Protein AF-A0A5D6W0D8-F1 (afdb_monomer_lite)

Secondary structure (DSSP, 8-state):
-HHHHHHHHHHHHHHHHTT----HHHHHHHT-HHHHHHHHHHHHHHHHHHHHHHHHHHHHHHHHH---TTHHHHHHHHHHHHHHHHHHHHHHHHHHHHHHHHHHHHHHHHHHHHHHHHH-TTSS-----S-SSS------SSS---SEEEGGGGTT-SEEEEEP-TT-EEEEEE-TT--EEEE--TT----EEEES-SSSEEEEEEEETTEEEEEEEESSSS-EEEEEEE-SS-EEEEEEEE-SS--SEEEEE-HHHHHHHHHHHHHHHHHHHTT----S-GGG-B--EEEEES-TTTSEEEEEE-SS-EEEEESS---S---EEEE-TT-SS-EE---EEETTEEEESS--SEEEEESSSS-EEEEEE--

pLDDT: mean 72.07, std 18.28, range [34.62, 98.19]

Structure (mmCIF, N/CA/C/O backbone):
data_AF-A0A5D6W0D8-F1
#
_entry.id   AF-A0A5D6W0D8-F1
#
loop_
_atom_site.group_PDB
_atom_site.id
_atom_site.type_symbol
_atom_site.label_atom_id
_atom_site.label_alt_id
_atom_site.label_comp_id
_atom_site.label_asym_id
_atom_site.label_entity_id
_atom_site.label_seq_id
_atom_site.pdbx_PDB_ins_code
_atom_site.Cartn_x
_atom_site.Cartn_y
_atom_site.Cartn_z
_atom_site.occupancy
_atom_site.B_iso_or_equiv
_atom_site.auth_seq_id
_atom_site.auth_comp_id
_atom_site.auth_asym_id
_atom_site.auth_atom_id
_atom_site.pdbx_PDB_model_num
ATOM 1 N N . MET A 1 1 ? -31.162 33.547 53.960 1.00 40.88 1 MET A N 1
ATOM 2 C CA . MET A 1 1 ? -30.811 33.768 52.530 1.00 40.88 1 MET A CA 1
ATOM 3 C C . MET A 1 1 ? -29.647 32.908 52.016 1.00 40.88 1 MET A C 1
ATOM 5 O O . MET A 1 1 ? -29.693 32.554 50.845 1.00 40.88 1 MET A O 1
ATOM 9 N N . LYS A 1 2 ? -28.634 32.544 52.828 1.00 54.78 2 LYS A N 1
ATOM 10 C CA . LYS A 1 2 ? -27.466 31.756 52.365 1.00 54.78 2 LYS A CA 1
ATOM 11 C C . LYS A 1 2 ? -27.796 30.301 51.947 1.00 54.78 2 LYS A C 1
ATOM 13 O O . LYS A 1 2 ? -27.394 29.913 50.855 1.00 54.78 2 LYS A O 1
ATOM 18 N N . ASN A 1 3 ? -28.625 29.561 52.696 1.00 57.03 3 ASN A N 1
ATOM 19 C CA . ASN A 1 3 ? -28.978 28.160 52.363 1.00 57.03 3 ASN A CA 1
ATOM 20 C C . ASN A 1 3 ? -29.701 27.994 51.011 1.00 57.03 3 ASN A C 1
ATOM 22 O O . ASN A 1 3 ? -29.428 27.051 50.278 1.00 57.03 3 ASN A O 1
ATOM 26 N N . ASN A 1 4 ? -30.564 28.942 50.624 1.00 55.38 4 ASN A N 1
ATOM 27 C CA . ASN A 1 4 ? -31.296 28.867 49.350 1.00 55.38 4 ASN A CA 1
ATOM 28 C C . ASN A 1 4 ? -30.399 29.056 48.116 1.00 55.38 4 ASN A C 1
ATOM 30 O O . ASN A 1 4 ? -30.705 28.511 47.059 1.00 55.38 4 ASN A O 1
ATOM 34 N N . LYS A 1 5 ? -29.303 29.824 48.222 1.00 61.03 5 LYS A N 1
ATOM 35 C CA . LYS A 1 5 ? -28.316 29.931 47.134 1.00 61.03 5 LYS A CA 1
ATOM 36 C C . LYS A 1 5 ? -27.498 28.646 47.010 1.00 61.03 5 LYS A C 1
ATOM 38 O O . LYS A 1 5 ? -27.307 28.174 45.898 1.00 61.03 5 LYS A O 1
ATOM 43 N N . LEU A 1 6 ? -27.092 28.063 48.139 1.00 60.25 6 LEU A N 1
ATOM 44 C CA . LEU A 1 6 ? -26.326 26.816 48.172 1.00 60.25 6 LEU A CA 1
ATOM 45 C C . LEU A 1 6 ? -27.125 25.648 47.572 1.00 60.25 6 LEU A C 1
ATOM 47 O O . LEU A 1 6 ? -26.622 24.955 46.697 1.00 60.25 6 LEU A O 1
ATOM 51 N N . LYS A 1 7 ? -28.413 25.519 47.926 1.00 61.00 7 LYS A N 1
ATOM 52 C CA . LYS A 1 7 ? -29.337 24.547 47.312 1.00 61.00 7 LYS A CA 1
ATOM 53 C C . LYS A 1 7 ? -29.404 24.656 45.794 1.00 61.00 7 LYS A C 1
ATOM 55 O O . LYS A 1 7 ? -29.307 23.650 45.105 1.00 61.00 7 LYS A O 1
ATOM 60 N N . LYS A 1 8 ? -29.549 25.875 45.266 1.00 60.19 8 LYS A N 1
ATOM 61 C CA . LYS A 1 8 ? -29.604 26.103 43.815 1.00 60.19 8 LYS A CA 1
ATOM 62 C C . LYS A 1 8 ? -28.304 25.706 43.113 1.00 60.19 8 LYS A C 1
ATOM 64 O O . LYS A 1 8 ? -28.371 25.193 42.005 1.00 60.19 8 LYS A O 1
ATOM 69 N N . ILE A 1 9 ? -27.154 25.914 43.756 1.00 60.84 9 ILE A N 1
ATOM 70 C CA . ILE A 1 9 ? -25.842 25.535 43.210 1.00 60.84 9 ILE A CA 1
ATOM 71 C C . ILE A 1 9 ? -25.684 24.009 43.189 1.00 60.84 9 ILE A C 1
ATOM 73 O O . ILE A 1 9 ? -25.303 23.467 42.158 1.00 60.84 9 ILE A O 1
ATOM 77 N N . ILE A 1 10 ? -26.037 23.312 44.276 1.00 59.00 10 ILE A N 1
ATOM 78 C CA . ILE A 1 10 ? -25.936 21.843 44.349 1.00 59.00 10 ILE A CA 1
ATOM 79 C C . ILE A 1 10 ? -26.928 21.167 43.392 1.00 59.00 10 ILE A C 1
ATOM 81 O O . ILE A 1 10 ? -26.533 20.303 42.615 1.00 59.00 10 ILE A O 1
ATOM 85 N N . CYS A 1 11 ? -28.190 21.611 43.370 1.00 54.22 11 CYS A N 1
ATOM 86 C CA . CYS A 1 11 ? -29.184 21.113 42.414 1.00 54.22 11 CYS A CA 1
ATOM 87 C C . CYS A 1 11 ? -28.785 21.411 40.959 1.00 54.22 11 CYS A C 1
ATOM 89 O O . CYS A 1 11 ? -28.997 20.575 40.088 1.00 54.22 11 CYS A O 1
ATOM 91 N N . GLY A 1 12 ? -28.192 22.580 40.685 1.00 54.91 12 GLY A N 1
ATOM 92 C CA . GLY A 1 12 ? -27.668 22.917 39.359 1.00 54.91 12 GLY A CA 1
ATOM 93 C C . GLY A 1 12 ? -26.510 22.010 38.933 1.00 54.91 12 GLY A C 1
ATOM 94 O O . GLY A 1 12 ? -26.501 21.527 37.806 1.00 54.91 12 GLY A O 1
ATOM 95 N N . ALA A 1 13 ? -25.578 21.719 39.844 1.00 56.19 13 ALA A N 1
ATOM 96 C CA . ALA A 1 13 ? -24.459 20.811 39.598 1.00 56.19 13 ALA A CA 1
ATOM 97 C C . ALA A 1 13 ? -24.915 19.366 39.322 1.00 56.19 13 ALA A C 1
ATOM 99 O O . ALA A 1 13 ? -24.398 18.735 38.404 1.00 56.19 13 ALA A O 1
ATOM 100 N N . LEU A 1 14 ? -25.916 18.871 40.058 1.00 52.00 14 LEU A N 1
ATOM 101 C CA . LEU A 1 14 ? -26.510 17.543 39.844 1.00 52.00 14 LEU A CA 1
ATOM 102 C C . LEU A 1 14 ? -27.277 17.425 38.528 1.00 52.00 14 LEU A C 1
ATOM 104 O O . LEU A 1 14 ? -27.252 16.377 37.892 1.00 52.00 14 LEU A O 1
ATOM 108 N N . LEU A 1 15 ? -27.949 18.493 38.098 1.00 45.56 15 LEU A N 1
ATOM 109 C CA . LEU A 1 15 ? -28.604 18.511 36.793 1.00 45.56 15 LEU A CA 1
ATOM 110 C C . LEU A 1 15 ? -27.569 18.478 35.661 1.00 45.56 15 LEU A C 1
ATOM 112 O O . LEU A 1 15 ? -27.749 17.723 34.711 1.00 45.56 15 LEU A O 1
ATOM 116 N N . CYS A 1 16 ? -26.457 19.211 35.776 1.00 45.09 16 CYS A N 1
ATOM 117 C CA . CYS A 1 16 ? -25.388 19.189 34.771 1.00 45.09 16 CYS A CA 1
ATOM 118 C C . CYS A 1 16 ? -24.633 17.848 34.702 1.00 45.09 16 CYS A C 1
ATOM 120 O O . CYS A 1 16 ? -24.250 17.435 33.609 1.00 45.09 16 CYS A O 1
ATOM 122 N N . SER A 1 17 ? -24.445 17.137 35.821 1.00 42.62 17 SER A N 1
ATOM 123 C CA . SER A 1 17 ? -23.732 15.848 35.833 1.00 42.62 17 SER A CA 1
ATOM 124 C C . SER A 1 17 ? -24.533 14.690 35.225 1.00 42.62 17 SER A C 1
ATOM 126 O O . SER A 1 17 ? -23.946 13.738 34.716 1.00 42.62 17 SER A O 1
ATOM 128 N N . THR A 1 18 ? -25.867 14.786 35.187 1.00 37.34 18 THR A N 1
ATOM 129 C CA . THR A 1 18 ? -26.722 13.786 34.514 1.00 37.34 18 THR A CA 1
ATOM 130 C C . THR A 1 18 ? -26.646 13.811 32.982 1.00 37.34 18 THR A C 1
ATOM 132 O O . THR A 1 18 ? -27.137 12.885 32.340 1.00 37.34 18 THR A O 1
ATOM 135 N N . PHE A 1 19 ? -25.997 14.821 32.390 1.00 36.91 19 PHE A N 1
ATOM 136 C CA . PHE A 1 19 ? -25.781 14.943 30.942 1.00 36.91 19 PHE A CA 1
ATOM 137 C C . PHE A 1 19 ? -24.364 14.548 30.498 1.00 36.91 19 PHE A C 1
ATOM 139 O O . PHE A 1 19 ? -23.927 14.969 29.427 1.00 36.91 19 PHE A O 1
ATOM 146 N N . ALA A 1 20 ? -23.633 13.747 31.284 1.00 46.31 20 ALA A N 1
ATOM 147 C CA . ALA A 1 20 ? -22.383 13.154 30.813 1.00 46.31 20 ALA A CA 1
ATOM 148 C C . ALA A 1 20 ? -22.659 12.360 29.524 1.00 46.31 20 ALA A C 1
ATOM 150 O O . ALA A 1 20 ? -23.362 11.348 29.530 1.00 46.31 20 ALA A O 1
ATOM 151 N N . VAL A 1 21 ? -22.170 12.878 28.396 1.00 48.31 21 VAL A N 1
ATOM 152 C CA . VAL A 1 21 ? -22.352 12.267 27.079 1.00 48.31 21 VAL A CA 1
ATOM 153 C C . VAL A 1 21 ? -21.715 10.876 27.122 1.00 48.31 21 VAL A C 1
ATOM 155 O O . VAL A 1 21 ? -20.535 10.784 27.450 1.00 48.31 21 VAL A O 1
ATOM 158 N N . PRO A 1 22 ? -22.435 9.786 26.804 1.00 54.47 22 PRO A N 1
ATOM 159 C CA . PRO A 1 22 ? -21.856 8.450 26.805 1.00 54.47 22 PRO A CA 1
ATOM 160 C C . PRO A 1 22 ? -20.929 8.293 25.591 1.00 54.47 22 PRO A C 1
ATOM 162 O O . PRO A 1 22 ? -21.335 7.811 24.536 1.00 54.47 22 PRO A O 1
ATOM 165 N N . TYR A 1 23 ? -19.673 8.724 25.723 1.00 56.22 23 TYR A N 1
ATOM 166 C CA . TYR A 1 23 ? -18.656 8.592 24.674 1.00 56.22 23 TYR A CA 1
ATOM 167 C C . TYR A 1 23 ? -18.014 7.200 24.644 1.00 56.22 23 TYR A C 1
ATOM 169 O O . TYR A 1 23 ? -17.420 6.839 23.633 1.00 56.22 23 TYR A O 1
ATOM 177 N N . MET A 1 24 ? -18.166 6.376 25.689 1.00 55.34 24 MET A N 1
ATOM 178 C CA . MET A 1 24 ? -17.518 5.057 25.758 1.00 55.34 24 MET A CA 1
ATOM 179 C C . MET A 1 24 ? -17.924 4.116 24.617 1.00 55.34 24 MET A C 1
ATOM 181 O O . MET A 1 24 ? -17.066 3.429 24.071 1.00 55.34 24 MET A O 1
ATOM 185 N N . GLY A 1 25 ? -19.183 4.164 24.163 1.00 55.50 25 GLY A N 1
ATOM 186 C CA . GLY A 1 25 ? -19.618 3.408 22.981 1.00 55.50 25 GLY A CA 1
ATOM 187 C C . GLY A 1 25 ? -18.890 3.831 21.697 1.00 55.50 25 GLY A C 1
ATOM 188 O O . GLY A 1 25 ? -18.500 2.985 20.894 1.00 55.50 25 GLY A O 1
ATOM 189 N N . SER A 1 26 ? -18.640 5.132 21.533 1.00 55.44 26 SER A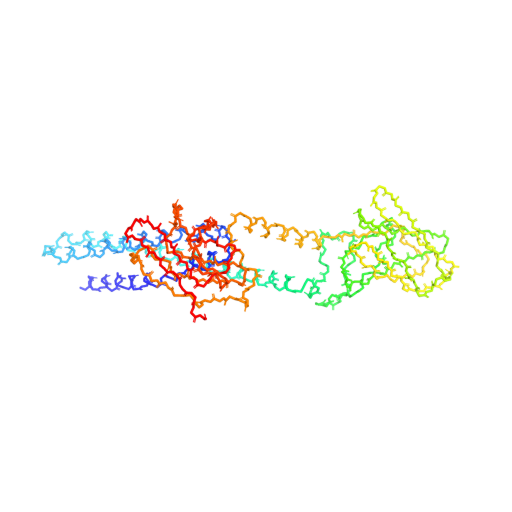 N 1
ATOM 190 C CA . SER A 1 26 ? -17.890 5.689 20.401 1.00 55.44 26 SER A CA 1
ATOM 191 C C . SER A 1 26 ? -16.394 5.378 20.489 1.00 55.44 26 SER A C 1
ATOM 193 O O . SER A 1 26 ? -15.778 5.068 19.474 1.00 55.44 26 SER A O 1
ATOM 195 N N . VAL A 1 27 ? -15.813 5.403 21.694 1.00 55.25 27 VAL A N 1
ATOM 196 C CA . VAL A 1 27 ? -14.397 5.064 21.945 1.00 55.25 27 VAL A CA 1
ATOM 197 C C . VAL A 1 27 ? -14.129 3.587 21.683 1.00 55.25 27 VAL A C 1
ATOM 199 O O . VAL A 1 27 ? -13.112 3.224 21.091 1.00 55.25 27 VAL A O 1
ATOM 202 N N . GLU A 1 28 ? -15.068 2.728 22.069 1.00 57.53 28 GLU A N 1
ATOM 203 C CA . GLU A 1 28 ? -14.975 1.293 21.831 1.00 57.53 28 GLU A CA 1
ATOM 204 C C . GLU A 1 28 ? -15.103 0.952 20.338 1.00 57.53 28 GLU A C 1
ATOM 206 O O . GLU A 1 28 ? -14.387 0.080 19.841 1.00 57.53 28 GLU A O 1
ATOM 211 N N . ALA A 1 29 ? -15.926 1.702 19.597 1.00 54.44 29 ALA A N 1
ATOM 212 C CA . ALA A 1 29 ? -16.011 1.611 18.141 1.00 54.44 29 ALA A CA 1
ATOM 213 C C . ALA A 1 29 ? -14.761 2.162 17.423 1.00 54.44 29 ALA A C 1
ATOM 215 O O . ALA A 1 29 ? -14.373 1.632 16.382 1.00 54.44 29 ALA A O 1
ATOM 216 N N . ALA A 1 30 ? -14.112 3.189 17.983 1.00 55.47 30 ALA A N 1
ATOM 217 C CA . ALA A 1 30 ? -12.969 3.881 17.385 1.00 55.47 30 ALA A CA 1
ATOM 218 C C . ALA A 1 30 ? -11.641 3.096 17.448 1.00 55.47 30 ALA A C 1
ATOM 220 O O . ALA A 1 30 ? -10.711 3.429 16.720 1.00 55.47 30 ALA A O 1
ATOM 221 N N . LYS A 1 31 ? -11.541 2.038 18.272 1.00 61.12 31 LYS A N 1
ATOM 222 C CA . LYS A 1 31 ? -10.357 1.150 18.375 1.00 61.12 31 LYS A CA 1
ATOM 223 C C . LYS A 1 31 ? -9.034 1.867 18.717 1.00 61.12 31 LYS A C 1
ATOM 225 O O . LYS A 1 31 ? -7.963 1.398 18.346 1.00 61.12 31 LYS A O 1
ATOM 230 N N . ALA A 1 32 ? -9.089 2.965 19.471 1.00 63.09 32 ALA A N 1
ATOM 231 C CA . ALA A 1 32 ? -7.911 3.703 19.932 1.00 63.09 32 ALA A CA 1
ATOM 232 C C . ALA A 1 32 ? -7.622 3.402 21.422 1.00 63.09 32 ALA A C 1
ATOM 234 O O . ALA A 1 32 ? -8.348 3.897 22.288 1.00 63.09 32 ALA A O 1
ATOM 235 N N . PRO A 1 33 ? -6.599 2.586 21.755 1.00 66.50 33 PRO A N 1
ATOM 236 C CA . PRO A 1 33 ? -6.353 2.133 23.130 1.00 66.50 33 PRO A CA 1
ATOM 237 C C . PRO A 1 33 ? -5.972 3.275 24.081 1.00 66.50 33 PRO A C 1
ATOM 239 O O . PRO A 1 33 ? -6.408 3.272 25.231 1.00 66.50 33 PRO A O 1
ATOM 242 N N . ASP A 1 34 ? -5.243 4.277 23.591 1.00 67.69 34 ASP A N 1
ATOM 243 C CA . ASP A 1 34 ? -4.854 5.444 24.391 1.00 67.69 34 ASP A CA 1
ATOM 244 C C . ASP A 1 34 ? -6.076 6.309 24.745 1.00 67.69 34 ASP A C 1
ATOM 246 O O . ASP A 1 34 ? -6.276 6.673 25.905 1.00 67.69 34 ASP A O 1
ATOM 250 N N . VAL A 1 35 ? -6.972 6.529 23.774 1.00 67.44 35 VAL A N 1
ATOM 251 C CA . VAL A 1 35 ? -8.250 7.236 23.980 1.00 67.44 35 VAL A CA 1
ATOM 252 C C . VAL A 1 35 ? -9.171 6.437 24.910 1.00 67.44 35 VAL A C 1
ATOM 254 O O . VAL A 1 35 ? -9.884 7.015 25.729 1.00 67.44 35 VAL A O 1
ATOM 257 N N . LYS A 1 36 ? -9.124 5.097 24.848 1.00 69.69 36 LYS A N 1
ATOM 258 C CA . LYS A 1 36 ? -9.872 4.206 25.749 1.00 69.69 36 LYS A CA 1
ATOM 259 C C . LYS A 1 36 ? -9.428 4.332 27.201 1.00 69.69 36 LYS A C 1
ATOM 261 O O . LYS A 1 36 ? -10.284 4.411 28.081 1.00 69.69 36 LYS A O 1
ATOM 266 N N . ALA A 1 37 ? -8.124 4.373 27.457 1.00 73.00 37 ALA A N 1
ATOM 267 C CA . ALA A 1 37 ? -7.600 4.536 28.809 1.00 73.00 37 ALA A CA 1
ATOM 268 C C . ALA A 1 37 ? -7.990 5.902 29.407 1.00 73.00 37 ALA A C 1
ATOM 270 O O . ALA A 1 37 ? -8.484 5.956 30.537 1.00 73.00 37 ALA A O 1
ATOM 271 N N . GLU A 1 38 ? -7.850 6.991 28.637 1.00 72.12 38 GLU A N 1
ATOM 272 C CA . GLU A 1 38 ? -8.240 8.339 29.085 1.00 72.12 38 GLU A CA 1
ATOM 273 C C . GLU A 1 38 ? -9.760 8.451 29.315 1.00 72.12 38 GLU A C 1
ATOM 275 O O . GLU A 1 38 ? -10.199 9.020 30.320 1.00 72.12 38 GLU A O 1
ATOM 280 N N . ALA A 1 39 ? -10.579 7.835 28.455 1.00 68.31 39 ALA A N 1
ATOM 281 C CA . ALA A 1 39 ? -12.032 7.786 28.620 1.00 68.31 39 ALA A CA 1
ATOM 282 C C . ALA A 1 39 ? -12.467 7.025 29.882 1.00 68.31 39 ALA A C 1
ATOM 284 O O . ALA A 1 39 ? -13.296 7.532 30.640 1.00 68.31 39 ALA A O 1
ATOM 285 N N . GLN A 1 40 ? -11.876 5.855 30.155 1.00 76.12 40 GLN A N 1
ATOM 286 C CA . GLN A 1 40 ? -12.179 5.061 31.354 1.00 76.12 40 GLN A CA 1
ATOM 287 C C . GLN A 1 40 ? -11.787 5.787 32.644 1.00 76.12 40 GLN A C 1
ATOM 289 O O . GLN A 1 40 ? -12.526 5.773 33.631 1.00 76.12 40 GLN A O 1
ATOM 294 N N . GLN A 1 41 ? -10.628 6.450 32.645 1.00 77.62 41 GLN A N 1
ATOM 295 C CA . GLN A 1 41 ? -10.194 7.251 33.786 1.00 77.62 41 GLN A CA 1
ATOM 296 C C . GLN A 1 41 ? -11.132 8.445 34.024 1.00 77.62 41 GLN A C 1
ATOM 298 O O . GLN A 1 41 ? -11.452 8.762 35.173 1.00 77.62 41 GLN A O 1
ATOM 303 N N . THR A 1 42 ? -11.612 9.072 32.949 1.00 71.62 42 THR A N 1
ATOM 304 C CA . THR A 1 42 ? -12.539 10.208 33.018 1.00 71.62 42 THR A CA 1
ATOM 305 C C . THR A 1 42 ? -13.924 9.785 33.519 1.00 71.62 42 THR A C 1
ATOM 307 O O . THR A 1 42 ? -14.492 10.477 34.363 1.00 71.62 42 THR A O 1
ATOM 310 N N . GLU A 1 43 ? -14.446 8.628 33.095 1.00 73.88 43 GLU A N 1
ATOM 311 C CA . GLU A 1 43 ? -15.696 8.062 33.637 1.00 73.88 43 GLU A CA 1
ATOM 312 C C . GLU A 1 43 ? -15.588 7.738 35.127 1.00 73.88 43 GLU A C 1
ATOM 314 O O . GLU A 1 43 ? -16.476 8.078 35.910 1.00 73.88 43 GLU A O 1
ATOM 319 N N . LYS A 1 44 ? -14.473 7.131 35.548 1.00 79.12 44 LYS A N 1
ATOM 320 C CA . LYS A 1 44 ? -14.239 6.851 36.967 1.00 79.12 44 LYS A CA 1
ATOM 321 C C . LYS A 1 44 ? -14.221 8.142 37.793 1.00 79.12 44 LYS A C 1
ATOM 323 O O . LYS A 1 44 ? -14.854 8.207 38.843 1.00 79.12 44 LYS A O 1
ATOM 328 N N . SER A 1 45 ? -13.551 9.184 37.296 1.00 75.88 45 SER A N 1
ATOM 329 C CA . SER A 1 45 ? -13.527 10.499 37.946 1.00 75.88 45 SER A CA 1
ATOM 330 C C . SER A 1 45 ? -14.916 11.153 38.004 1.00 75.88 45 SER A C 1
ATOM 332 O O . SER A 1 45 ? -15.243 11.788 39.006 1.00 75.88 45 SER A O 1
ATOM 334 N N . GLN A 1 46 ? -15.756 10.970 36.981 1.00 71.56 46 GLN A N 1
ATOM 335 C CA . GLN A 1 46 ? -17.144 11.447 36.985 1.00 71.56 46 GLN A CA 1
ATOM 336 C C . GLN A 1 46 ? -18.006 10.732 38.021 1.00 71.56 46 GLN A C 1
ATOM 338 O O . GLN A 1 46 ? -18.754 11.395 38.740 1.00 71.56 46 GLN A O 1
ATOM 343 N N . GLN A 1 47 ? -17.862 9.411 38.148 1.00 76.31 47 GLN A N 1
ATOM 344 C CA . GLN A 1 47 ? -18.566 8.648 39.175 1.00 76.31 47 GLN A CA 1
ATOM 345 C C . GLN A 1 47 ? -18.173 9.122 40.582 1.00 76.31 47 GLN A C 1
ATOM 347 O O . GLN A 1 47 ? -19.040 9.385 41.411 1.00 76.31 47 GLN A O 1
ATOM 352 N N . GLU A 1 48 ? -16.878 9.339 40.829 1.00 80.38 48 GLU A N 1
ATOM 353 C CA . GLU A 1 48 ? -16.390 9.867 42.110 1.00 80.38 48 GLU A CA 1
ATOM 354 C C . GLU A 1 48 ? -16.925 11.282 42.409 1.00 80.38 48 GLU A C 1
ATOM 356 O O . GLU A 1 48 ? -17.265 11.592 43.554 1.00 80.38 48 GLU A O 1
ATOM 361 N N . MET A 1 49 ? -17.036 12.156 41.401 1.00 75.88 49 MET A N 1
ATOM 362 C CA . MET A 1 49 ? -17.654 13.481 41.565 1.00 75.88 49 MET A CA 1
ATOM 363 C C . MET A 1 49 ? -19.156 13.388 41.863 1.00 75.88 49 MET A C 1
ATOM 365 O O . MET A 1 49 ? -19.665 14.153 42.686 1.00 75.88 49 MET A O 1
ATOM 369 N N . GLN A 1 50 ? -19.858 12.439 41.239 1.00 73.81 50 GLN A N 1
ATOM 370 C CA . GLN A 1 50 ? -21.278 12.190 41.482 1.00 73.81 50 GLN A CA 1
ATOM 371 C C . GLN A 1 50 ? -21.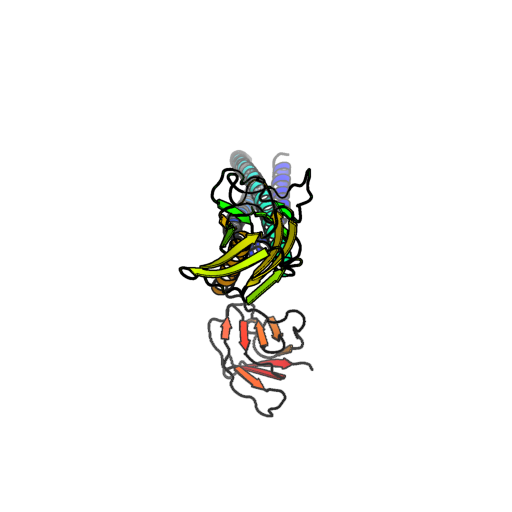531 11.696 42.914 1.00 73.81 50 GLN A C 1
ATOM 373 O O . GLN A 1 50 ? -22.457 12.164 43.589 1.00 73.81 50 GLN A O 1
ATOM 378 N N . ASP A 1 51 ? -20.668 10.811 43.412 1.00 81.50 51 ASP A N 1
ATOM 379 C CA . ASP A 1 51 ? -20.733 10.310 44.784 1.00 81.50 51 ASP A CA 1
ATOM 380 C C . ASP A 1 51 ? -20.494 11.446 45.798 1.00 81.50 51 ASP A C 1
ATOM 382 O O . ASP A 1 51 ? -21.229 11.574 46.783 1.00 81.50 51 ASP A O 1
ATOM 386 N N . LYS A 1 52 ? -19.534 12.347 45.523 1.00 82.12 52 LYS A N 1
ATOM 387 C CA . LYS A 1 52 ? -19.284 13.549 46.345 1.00 82.12 52 LYS A CA 1
ATOM 388 C C . LYS A 1 52 ? -20.464 14.523 46.347 1.00 82.12 52 LYS A C 1
ATOM 390 O O . LYS A 1 52 ? -20.804 15.050 47.405 1.00 82.12 52 LYS A O 1
ATOM 395 N N . LEU A 1 53 ? -21.110 14.750 45.200 1.00 73.56 53 LEU A N 1
ATOM 396 C CA . LEU A 1 53 ? -22.327 15.570 45.109 1.00 73.56 53 LEU A CA 1
ATOM 397 C C . LEU A 1 53 ? -23.459 14.998 45.963 1.00 73.56 53 LEU A C 1
ATOM 399 O O . LEU A 1 53 ? -24.081 15.727 46.737 1.00 73.56 53 LEU A O 1
ATOM 403 N N . THR A 1 54 ? -23.679 13.687 45.872 1.00 78.94 54 THR A N 1
ATOM 404 C CA . THR A 1 54 ? -24.699 12.980 46.661 1.00 78.94 54 THR A CA 1
ATOM 405 C C . THR A 1 54 ? -24.410 13.079 48.164 1.00 78.94 54 THR A C 1
ATOM 407 O O . THR A 1 54 ? -25.314 13.314 48.970 1.00 78.94 54 THR A O 1
ATOM 410 N N . ALA A 1 55 ? -23.137 12.967 48.559 1.00 82.25 55 ALA A N 1
ATOM 411 C CA . ALA A 1 55 ? -22.719 13.134 49.948 1.00 82.25 55 ALA A CA 1
ATOM 412 C C . ALA A 1 55 ? -22.932 14.574 50.457 1.00 82.25 55 ALA A C 1
ATOM 414 O O . ALA A 1 55 ? -23.441 14.769 51.565 1.00 82.25 55 ALA A O 1
ATOM 415 N N . LEU A 1 56 ? -22.603 15.581 49.641 1.00 79.38 56 LEU A N 1
ATOM 416 C CA . LEU A 1 56 ? -22.819 16.999 49.948 1.00 79.38 56 LEU A CA 1
ATOM 417 C C . LEU A 1 56 ? -24.302 17.343 50.115 1.00 79.38 56 LEU A C 1
ATOM 419 O O . LEU A 1 56 ? -24.658 18.098 51.022 1.00 79.38 56 LEU A O 1
ATOM 423 N N . GLU A 1 57 ? -25.182 16.759 49.300 1.00 75.88 57 GLU A N 1
ATOM 424 C CA . GLU A 1 57 ? -26.629 16.881 49.498 1.00 75.88 57 GLU A CA 1
ATOM 425 C C . GLU A 1 57 ? -27.088 16.306 50.838 1.00 75.88 57 GLU A C 1
ATOM 427 O O . GLU A 1 57 ? -27.920 16.911 51.521 1.00 75.88 57 GLU A O 1
ATOM 432 N N . GLY A 1 58 ? -26.545 15.149 51.227 1.00 80.62 58 GLY A N 1
ATOM 433 C CA . GLY A 1 58 ? -26.813 14.531 52.524 1.00 80.62 58 GLY A CA 1
ATOM 434 C C . GLY A 1 58 ? -26.381 15.427 53.685 1.00 80.62 58 GLY A C 1
ATOM 435 O O . GLY A 1 58 ? -27.182 15.698 54.584 1.00 80.62 58 GLY A O 1
ATOM 436 N N . LYS A 1 59 ? -25.149 15.959 53.625 1.00 81.19 59 LYS A N 1
ATOM 437 C CA . LYS A 1 59 ? -24.626 16.924 54.609 1.00 81.19 59 LYS A CA 1
ATOM 438 C C . LYS A 1 59 ? -25.512 18.172 54.688 1.00 81.19 59 LYS A C 1
ATOM 440 O O . LYS A 1 59 ? -25.856 18.610 55.783 1.00 81.19 59 LYS A O 1
ATOM 445 N N . LEU A 1 60 ? -25.943 18.713 53.546 1.00 73.56 60 LEU A N 1
ATOM 446 C CA . LEU A 1 60 ? -26.807 19.894 53.509 1.00 73.56 60 LEU A CA 1
ATOM 447 C C . LEU A 1 60 ? -28.182 19.631 54.145 1.00 73.56 60 LEU A C 1
ATOM 449 O O . LEU A 1 60 ? -28.666 20.469 54.902 1.00 73.56 60 LEU A O 1
ATOM 453 N N . LYS A 1 61 ? -28.796 18.468 53.891 1.00 78.19 61 LYS A N 1
ATOM 454 C CA . LYS A 1 61 ? -30.071 18.076 54.524 1.00 78.19 61 LYS A CA 1
ATOM 455 C C . LYS A 1 61 ? -29.945 17.918 56.043 1.00 78.19 61 LYS A C 1
ATOM 457 O O . LYS A 1 61 ? -30.864 18.300 56.762 1.00 78.19 61 LYS A O 1
ATOM 462 N N . ALA A 1 62 ? -28.820 17.393 56.533 1.00 77.56 62 ALA A N 1
ATOM 463 C CA . ALA A 1 62 ? -28.563 17.242 57.966 1.00 77.56 62 ALA A CA 1
ATOM 464 C C . ALA A 1 62 ? -28.421 18.600 58.678 1.00 77.56 62 ALA A C 1
ATOM 466 O O . ALA A 1 62 ? -29.028 18.809 59.725 1.00 77.56 62 ALA A O 1
ATOM 467 N N . VAL A 1 63 ? -27.704 19.549 58.064 1.00 73.88 63 VAL A N 1
ATOM 468 C CA . VAL A 1 63 ? -27.556 20.930 58.567 1.00 73.88 63 VAL A CA 1
ATOM 469 C C . VAL A 1 63 ? -28.900 21.672 58.610 1.00 73.88 63 VAL A C 1
ATOM 471 O O . VAL A 1 63 ? -29.116 22.529 59.457 1.00 73.88 63 VAL A O 1
ATOM 474 N N . GLU A 1 64 ? -29.843 21.345 57.724 1.00 68.19 64 GLU A N 1
ATOM 475 C CA . GLU A 1 64 ? -31.189 21.935 57.749 1.00 68.19 64 GLU A CA 1
ATOM 476 C C . GLU A 1 64 ? -32.111 21.361 58.832 1.00 68.19 64 GLU A C 1
ATOM 478 O O . GLU A 1 64 ? -33.076 22.025 59.220 1.00 68.19 64 GLU A O 1
ATOM 483 N N . ALA A 1 65 ? -31.836 20.150 59.320 1.00 71.88 65 ALA A N 1
ATOM 484 C CA . ALA A 1 65 ? -32.607 19.522 60.389 1.00 71.88 65 ALA A CA 1
ATOM 485 C C . ALA A 1 65 ? -32.213 20.038 61.787 1.00 71.88 65 ALA A C 1
ATOM 487 O O . ALA A 1 65 ? -33.014 19.931 62.721 1.00 71.88 65 ALA A O 1
ATOM 488 N N . ASP A 1 66 ? -31.018 20.622 61.927 1.00 66.38 66 ASP A N 1
ATOM 489 C CA . ASP A 1 66 ? -30.478 21.102 63.198 1.00 66.38 66 ASP A CA 1
ATOM 490 C C . ASP A 1 66 ? -30.890 22.566 63.477 1.00 66.38 66 ASP A C 1
ATOM 492 O O . ASP A 1 66 ? -30.547 23.499 62.744 1.00 66.38 66 ASP A O 1
ATOM 496 N N . LYS A 1 67 ? -31.696 22.779 64.530 1.00 57.59 67 LYS A N 1
ATOM 497 C CA . LYS A 1 67 ? -32.354 24.070 64.849 1.00 57.59 67 LYS A CA 1
ATOM 498 C C . LYS A 1 67 ? -31.507 25.018 65.716 1.00 57.59 67 LYS A C 1
ATOM 500 O O . LYS A 1 67 ? -31.973 26.106 66.054 1.00 57.59 67 LYS A O 1
ATOM 505 N N . THR A 1 68 ? -30.292 24.634 66.094 1.00 56.53 68 THR A N 1
ATOM 506 C CA . THR A 1 68 ? -29.373 25.418 66.937 1.00 56.53 68 THR 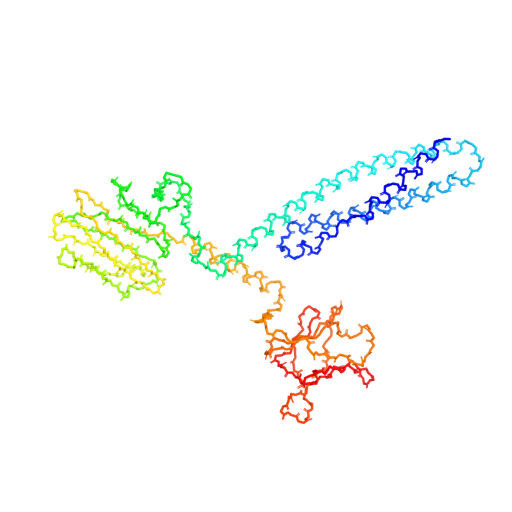A CA 1
ATOM 507 C C . THR A 1 68 ? -28.420 26.253 66.068 1.00 56.53 68 THR A C 1
ATOM 509 O O . THR A 1 68 ? -27.748 25.769 65.164 1.00 56.53 68 THR A O 1
ATOM 512 N N . GLY A 1 69 ? -28.401 27.571 66.283 1.00 54.50 69 GLY A N 1
ATOM 513 C CA . GLY A 1 69 ? -27.810 28.541 65.347 1.00 54.50 69 GLY A CA 1
ATOM 514 C C . GLY A 1 69 ? -26.275 28.591 65.263 1.00 54.50 69 GLY A C 1
ATOM 515 O O . GLY A 1 69 ? -25.760 29.224 64.344 1.00 54.50 69 GLY A O 1
ATOM 516 N N . GLU A 1 70 ? -25.537 27.945 66.171 1.00 51.56 70 GLU A N 1
ATOM 517 C CA . GLU A 1 70 ? -24.065 28.044 66.248 1.00 51.56 70 GLU A CA 1
ATOM 518 C C . GLU A 1 70 ? -23.320 26.928 65.491 1.00 51.56 70 GLU A C 1
ATOM 520 O O . GLU A 1 70 ? -22.348 27.220 64.790 1.00 51.56 70 GLU A O 1
ATOM 525 N N . THR A 1 71 ? -23.806 25.681 65.521 1.00 52.44 71 THR A N 1
ATOM 526 C CA . THR A 1 71 ? -23.227 24.520 64.803 1.00 52.44 71 THR A CA 1
ATOM 527 C C . THR A 1 71 ? -23.327 24.644 63.279 1.00 52.44 71 THR A C 1
ATOM 529 O O . THR A 1 71 ? -22.480 24.137 62.540 1.00 52.44 71 THR A O 1
ATOM 532 N N . ASN A 1 72 ? -24.302 25.408 62.790 1.00 64.38 72 ASN A N 1
ATOM 533 C CA . ASN A 1 72 ? -24.585 25.545 61.364 1.00 64.38 72 ASN A CA 1
ATOM 534 C C . ASN A 1 72 ? -23.540 26.372 60.591 1.00 64.38 72 ASN A C 1
ATOM 536 O O . ASN A 1 72 ? -23.361 26.168 59.393 1.00 64.38 72 ASN A O 1
ATOM 540 N N . THR A 1 73 ? -22.803 27.284 61.235 1.00 66.69 73 THR A N 1
ATOM 541 C CA . THR A 1 73 ? -21.896 28.194 60.503 1.00 66.69 73 THR A CA 1
ATOM 542 C C . THR A 1 73 ? -20.602 27.506 60.051 1.00 66.69 73 THR A C 1
ATOM 544 O O . THR A 1 73 ? -20.144 27.742 58.931 1.00 66.69 73 THR A O 1
ATOM 547 N N . ALA A 1 74 ? -20.027 26.635 60.888 1.00 73.06 74 ALA A N 1
ATOM 548 C CA . ALA A 1 74 ? -18.821 25.874 60.550 1.00 73.06 74 ALA A CA 1
ATOM 549 C C . ALA A 1 74 ? -19.105 24.814 59.472 1.00 73.06 74 ALA A C 1
ATOM 551 O O . ALA A 1 74 ? -18.386 24.755 58.475 1.00 73.06 74 ALA A O 1
ATOM 552 N N . ALA A 1 75 ? -20.210 24.074 59.611 1.00 72.19 75 ALA A N 1
ATOM 553 C CA . ALA A 1 75 ? -20.645 23.079 58.631 1.00 72.19 75 ALA A CA 1
ATOM 554 C C . ALA A 1 75 ? -20.944 23.702 57.253 1.00 72.19 75 ALA A C 1
ATOM 556 O O . ALA A 1 75 ? -20.549 23.167 56.221 1.00 72.19 75 ALA A O 1
ATOM 557 N N . ILE A 1 76 ? -21.569 24.888 57.212 1.00 71.62 76 ILE A N 1
ATOM 558 C CA . ILE A 1 76 ? -21.800 25.614 55.950 1.00 71.62 76 ILE A CA 1
ATOM 559 C C . ILE A 1 76 ? -20.478 26.049 55.300 1.00 71.62 76 ILE A C 1
ATOM 561 O O . ILE A 1 76 ? -20.369 26.028 54.072 1.00 71.62 76 ILE A O 1
ATOM 565 N N . LYS A 1 77 ? -19.471 26.446 56.090 1.00 77.94 77 LYS A N 1
ATOM 566 C CA . LYS A 1 77 ? -18.150 26.829 55.567 1.00 77.94 77 LYS A CA 1
ATOM 567 C C . LYS A 1 77 ? -17.429 25.632 54.938 1.00 77.94 77 LYS A C 1
ATOM 569 O O . LYS A 1 77 ? -16.891 25.778 53.847 1.00 77.94 77 LYS A O 1
ATOM 574 N N . GLU A 1 78 ? -17.485 24.464 55.575 1.00 80.12 78 GLU A N 1
ATOM 575 C CA . GLU A 1 78 ? -16.933 23.208 55.045 1.00 80.12 78 GLU A CA 1
ATOM 576 C C . GLU A 1 78 ? -17.604 22.802 53.724 1.00 80.12 78 GLU A C 1
ATOM 578 O O . GLU A 1 78 ? -16.919 22.611 52.722 1.00 80.12 78 GLU A O 1
ATOM 583 N N . ILE A 1 79 ? -18.943 22.790 53.680 1.00 75.94 79 ILE A N 1
ATOM 584 C CA . ILE A 1 79 ? -19.715 22.495 52.458 1.00 75.94 79 ILE A CA 1
ATOM 585 C C . ILE A 1 79 ? -19.360 23.477 51.330 1.00 75.94 79 ILE A C 1
ATOM 587 O O . ILE A 1 79 ? -19.300 23.100 50.162 1.00 75.94 79 ILE A O 1
ATOM 591 N N . THR A 1 80 ? -19.115 24.748 51.662 1.00 73.44 80 THR A N 1
ATOM 592 C CA . THR A 1 80 ? -18.750 25.772 50.670 1.00 73.44 80 THR A CA 1
ATOM 593 C C . THR A 1 80 ? -17.365 25.521 50.064 1.00 73.44 80 THR A C 1
ATOM 595 O O . THR A 1 80 ? -17.205 25.690 48.855 1.00 73.44 80 THR A O 1
ATOM 598 N N . GLU A 1 81 ? -16.379 25.104 50.862 1.00 80.06 81 GLU A N 1
ATOM 599 C CA . GLU A 1 81 ? -15.043 24.760 50.349 1.00 80.06 81 GLU A CA 1
ATOM 600 C C . GLU A 1 81 ? -15.056 23.454 49.542 1.00 80.06 81 GLU A C 1
ATOM 602 O O . GLU A 1 81 ? -14.486 23.409 48.452 1.00 80.06 81 GLU A O 1
ATOM 607 N N . GLU A 1 82 ? -15.778 22.424 50.000 1.00 80.00 82 GLU A N 1
ATOM 608 C CA . GLU A 1 82 ? -15.952 21.175 49.240 1.00 80.00 82 GLU A CA 1
ATOM 609 C C . GLU A 1 82 ? -16.627 21.428 47.878 1.00 80.00 82 GLU A C 1
ATOM 611 O O . GLU A 1 82 ? -16.227 20.846 46.869 1.00 80.00 82 GLU A O 1
ATOM 616 N N . LEU A 1 83 ? -17.594 22.353 47.808 1.00 72.06 83 LEU A N 1
ATOM 617 C CA . LEU A 1 83 ? -18.224 22.754 46.544 1.00 72.06 83 LEU A CA 1
ATOM 618 C C . LEU A 1 83 ? -17.282 23.507 45.606 1.00 72.06 83 LEU A C 1
ATOM 620 O O . LEU A 1 83 ? -17.367 23.336 44.391 1.00 72.06 83 LEU A O 1
ATOM 624 N N . LYS A 1 84 ? -16.400 24.348 46.149 1.00 74.69 84 LYS A N 1
ATOM 625 C CA . LYS A 1 84 ? -15.418 25.090 45.353 1.00 74.69 84 LYS A CA 1
ATOM 626 C C . LYS A 1 84 ? -14.399 24.146 44.717 1.00 74.69 84 LYS A C 1
ATOM 628 O O . LYS A 1 84 ? -14.074 24.301 43.541 1.00 74.69 84 LYS A O 1
ATOM 633 N N . GLU A 1 85 ? -13.940 23.152 45.472 1.00 78.12 85 GLU A N 1
ATOM 634 C CA . GLU A 1 85 ? -13.032 22.125 44.959 1.00 78.12 85 GLU A CA 1
ATOM 635 C C . GLU A 1 85 ? -13.720 21.232 43.919 1.00 78.12 85 GLU A C 1
ATOM 637 O O . GLU A 1 85 ? -13.158 20.955 42.861 1.00 78.12 85 GLU A O 1
ATOM 642 N N . LEU A 1 86 ? -14.974 20.848 44.163 1.00 75.50 86 LEU A N 1
ATOM 643 C CA . LEU A 1 86 ? -15.757 20.083 43.200 1.00 75.50 86 LEU A CA 1
ATOM 644 C C . LEU A 1 86 ? -15.988 20.859 41.890 1.00 75.50 86 LEU A C 1
ATOM 646 O O . LEU A 1 86 ? -15.912 20.276 40.812 1.00 75.50 86 LEU A O 1
ATOM 650 N N . HIS A 1 87 ? -16.228 22.171 41.960 1.00 69.38 87 HIS A N 1
ATOM 651 C CA . HIS A 1 87 ? -16.373 23.014 40.770 1.00 69.38 87 HIS A CA 1
ATOM 652 C C . HIS A 1 87 ? -15.107 22.993 39.906 1.00 69.38 87 HIS A C 1
ATOM 654 O O . HIS A 1 87 ? -15.178 22.805 38.696 1.00 69.38 87 HIS A O 1
ATOM 660 N N . LYS A 1 88 ? -13.937 23.087 40.545 1.00 72.31 88 LYS A N 1
ATOM 661 C CA . LYS A 1 88 ? -12.639 22.993 39.871 1.00 72.31 88 LYS A CA 1
ATOM 662 C C . LYS A 1 88 ? -12.412 21.616 39.227 1.00 72.31 88 LYS A C 1
ATOM 664 O O . LYS A 1 88 ? -11.850 21.538 38.137 1.00 72.31 88 LYS A O 1
ATOM 669 N N . GLN A 1 89 ? -12.859 20.537 39.876 1.00 71.00 89 GLN A N 1
ATOM 670 C CA . GLN A 1 89 ? -12.820 19.175 39.314 1.00 71.00 89 GLN A CA 1
ATOM 671 C C . GLN A 1 89 ? -13.773 19.016 38.119 1.00 71.00 89 GLN A C 1
ATOM 673 O O . GLN A 1 89 ? -13.455 18.330 37.151 1.00 71.00 89 GLN A O 1
ATOM 678 N N . MET A 1 90 ? -14.919 19.695 38.147 1.00 63.59 90 MET A N 1
ATOM 679 C CA . MET A 1 90 ? -15.879 19.694 37.044 1.00 63.59 90 MET A CA 1
ATOM 680 C C . MET A 1 90 ? -15.341 20.441 35.817 1.00 63.59 90 MET A C 1
ATOM 682 O O . MET A 1 90 ? -15.467 19.946 34.699 1.00 63.59 90 MET A O 1
ATOM 686 N N . GLU A 1 91 ? -14.682 21.587 36.017 1.00 64.88 91 GLU A N 1
ATOM 687 C CA . GLU A 1 91 ? -14.010 22.330 34.943 1.00 64.88 91 GLU A CA 1
ATOM 688 C C . GLU A 1 91 ? -12.898 21.502 34.285 1.00 64.88 91 GLU A C 1
ATOM 690 O O . GLU A 1 91 ? -12.826 21.422 33.057 1.00 64.88 91 GLU A O 1
ATOM 695 N N . SER A 1 92 ? -12.050 20.834 35.077 1.00 66.81 92 SER A N 1
ATOM 696 C CA . SER A 1 92 ? -10.989 19.981 34.525 1.00 66.81 92 SER A CA 1
ATOM 697 C C . SER A 1 92 ? -11.544 18.749 33.804 1.00 66.81 92 SER A C 1
ATOM 699 O O . SER A 1 92 ? -10.997 18.343 32.777 1.00 66.81 92 SER A O 1
ATOM 701 N N . SER A 1 93 ? -12.656 18.187 34.288 1.00 64.81 93 SER A N 1
ATOM 702 C CA . SER A 1 93 ? -13.348 17.080 33.625 1.00 64.81 93 SER A CA 1
ATOM 703 C C . SER A 1 93 ? -13.955 17.500 32.285 1.00 64.81 93 SER A C 1
ATOM 705 O O . SER A 1 93 ? -13.822 16.765 31.309 1.00 64.81 93 SER A O 1
ATOM 707 N N . ALA A 1 94 ? -14.536 18.700 32.191 1.00 59.62 94 ALA A N 1
ATOM 708 C CA . ALA A 1 94 ? -15.055 19.235 30.932 1.00 59.62 94 ALA A CA 1
ATOM 709 C C . ALA A 1 94 ? -13.945 19.412 29.878 1.00 59.62 94 ALA A C 1
ATOM 711 O O . ALA A 1 94 ? -14.135 19.084 28.709 1.00 59.62 94 ALA A O 1
ATOM 712 N N . VAL A 1 95 ? -12.752 19.857 30.290 1.00 67.19 95 VAL A N 1
ATOM 713 C CA . VAL A 1 95 ? -11.581 19.930 29.398 1.00 67.19 95 VAL A CA 1
ATOM 714 C C . VAL A 1 95 ? -11.155 18.538 28.922 1.00 67.19 95 VAL A C 1
ATOM 716 O O . VAL A 1 95 ? -10.874 18.360 27.737 1.00 67.19 95 VAL A O 1
ATOM 719 N N . ALA A 1 96 ? -11.136 17.541 29.811 1.00 62.72 96 ALA A N 1
ATOM 720 C CA . ALA A 1 96 ? -10.811 16.162 29.443 1.00 62.72 96 ALA A CA 1
ATOM 721 C C . ALA A 1 96 ? -11.830 15.571 28.452 1.00 62.72 96 ALA A C 1
ATOM 723 O O . ALA A 1 96 ? -11.431 14.961 27.462 1.00 62.72 96 ALA A O 1
ATOM 724 N N . GLN A 1 97 ? -13.129 15.817 28.659 1.00 60.34 97 GLN A N 1
ATOM 725 C CA . GLN A 1 97 ? -14.188 15.402 27.731 1.00 60.34 97 GLN A CA 1
ATOM 726 C C . GLN A 1 97 ? -14.002 16.011 26.334 1.00 60.34 97 GLN A C 1
ATOM 728 O O . GLN A 1 97 ? -14.100 15.290 25.343 1.00 60.34 97 GLN A O 1
ATOM 733 N N . SER A 1 98 ? -13.679 17.305 26.241 1.00 57.00 98 SER A N 1
ATOM 734 C CA . SER A 1 98 ? -13.411 17.962 24.955 1.00 57.00 98 SER A CA 1
ATOM 735 C C . SER A 1 98 ? -12.224 17.337 24.217 1.00 57.00 98 SER A C 1
ATOM 737 O O . SER A 1 98 ? -12.321 17.099 23.017 1.00 57.00 98 SER A O 1
ATOM 739 N N . ARG A 1 99 ? -11.136 16.995 24.925 1.00 67.81 99 ARG A N 1
ATOM 740 C CA . ARG A 1 99 ? -9.979 16.306 24.320 1.00 67.81 99 ARG A CA 1
ATOM 741 C C . ARG A 1 99 ? -10.325 14.904 23.829 1.00 67.81 99 ARG A C 1
ATOM 743 O O . ARG A 1 99 ? -9.898 14.519 22.747 1.00 67.81 99 ARG A O 1
ATOM 750 N N . ILE A 1 100 ? -11.120 14.154 24.596 1.00 62.78 100 ILE A N 1
ATOM 751 C CA . ILE A 1 100 ? -11.600 12.826 24.185 1.00 62.78 100 ILE A CA 1
ATOM 752 C C . ILE A 1 100 ? -12.463 12.943 22.924 1.00 62.78 100 ILE A C 1
ATOM 754 O O . ILE A 1 100 ? -12.321 12.130 22.015 1.00 62.78 100 ILE A O 1
ATOM 758 N N . MET A 1 101 ? -13.332 13.955 22.847 1.00 55.06 101 MET A N 1
ATOM 759 C CA . MET A 1 101 ? -14.193 14.194 21.686 1.00 55.06 101 MET A CA 1
ATOM 760 C C . MET A 1 101 ? -13.390 14.575 20.434 1.00 55.06 101 MET A C 1
ATOM 762 O O . MET A 1 101 ? -13.663 14.056 19.357 1.00 55.06 101 MET A O 1
ATOM 766 N N . GLU A 1 102 ? -12.377 15.430 20.578 1.00 64.00 102 GLU A N 1
ATOM 767 C CA . GLU A 1 102 ? -11.466 15.809 19.490 1.00 64.00 102 GLU A CA 1
ATOM 768 C C . GLU A 1 102 ? -10.640 14.610 19.000 1.00 64.00 102 GLU A C 1
ATOM 770 O O . GLU A 1 102 ? -10.547 14.358 17.800 1.00 64.00 102 GLU A O 1
ATOM 775 N N . ALA A 1 103 ? -10.110 13.803 19.924 1.00 63.09 103 ALA A N 1
ATOM 776 C CA . ALA A 1 103 ? -9.383 12.583 19.583 1.00 63.09 103 ALA A CA 1
ATOM 777 C C . ALA A 1 103 ? -10.283 11.534 18.905 1.00 63.09 103 ALA A C 1
ATOM 779 O O . ALA A 1 103 ? -9.843 10.821 18.006 1.00 63.09 103 ALA A O 1
ATOM 780 N N . LEU A 1 104 ? -11.550 11.434 19.316 1.00 58.28 104 LEU A N 1
ATOM 781 C CA . LEU A 1 104 ? -12.545 10.574 18.674 1.00 58.28 104 LEU A CA 1
ATOM 782 C C . LEU A 1 104 ? -12.829 10.997 17.234 1.00 58.28 104 LEU A C 1
ATOM 784 O O . LEU A 1 104 ? -12.902 10.127 16.369 1.00 58.28 104 LEU A O 1
ATOM 788 N N . ASP A 1 105 ? -12.983 12.296 16.985 1.00 58.66 105 ASP A N 1
ATOM 789 C CA . ASP A 1 105 ? -13.222 12.835 15.644 1.00 58.66 105 ASP A CA 1
ATOM 790 C C . ASP A 1 105 ? -12.026 12.562 14.719 1.00 58.66 105 ASP A C 1
ATOM 792 O O . ASP A 1 105 ? -12.199 12.031 13.623 1.00 58.66 105 ASP A O 1
ATOM 796 N N . ASP A 1 106 ? -10.798 12.786 15.202 1.00 63.12 106 ASP A N 1
ATOM 797 C CA . ASP A 1 106 ? -9.565 12.474 14.462 1.00 63.12 106 ASP A CA 1
ATOM 798 C C . ASP A 1 106 ? -9.445 10.976 14.134 1.00 63.12 106 ASP A C 1
ATOM 800 O O . ASP A 1 106 ? -9.120 10.593 13.006 1.00 63.12 106 ASP A O 1
ATOM 804 N N . VAL A 1 107 ? -9.758 10.100 15.092 1.00 62.84 107 VAL A N 1
ATOM 805 C CA . VAL A 1 107 ? -9.732 8.648 14.867 1.00 62.84 107 VAL A CA 1
ATOM 806 C C . VAL A 1 107 ? -10.828 8.217 13.891 1.00 62.84 107 VAL A C 1
ATOM 808 O O . VAL A 1 107 ? -10.568 7.406 13.003 1.00 62.84 107 VAL A O 1
ATOM 811 N N . GLN A 1 108 ? -12.043 8.755 14.008 1.00 60.31 108 GLN A N 1
ATOM 812 C CA . GLN A 1 108 ? -13.132 8.465 13.071 1.00 60.31 108 GLN A CA 1
ATOM 813 C C . GLN A 1 108 ? -12.811 8.957 11.658 1.00 60.31 108 GLN A C 1
ATOM 815 O O . GLN A 1 108 ? -13.058 8.234 10.692 1.00 60.31 108 GLN A O 1
ATOM 820 N N . TYR A 1 109 ? -12.210 10.140 11.535 1.00 58.88 109 TYR A N 1
ATOM 821 C CA . TYR A 1 109 ? -11.733 10.685 10.270 1.00 58.88 109 TYR A CA 1
ATOM 822 C C . TYR A 1 109 ? -10.688 9.764 9.629 1.00 58.88 109 TYR A C 1
ATOM 824 O O . TYR A 1 109 ? -10.862 9.332 8.490 1.00 58.88 109 TYR A O 1
ATOM 832 N N . LYS A 1 110 ? -9.652 9.376 10.383 1.00 57.41 110 LYS A N 1
ATOM 833 C CA . LYS A 1 110 ? -8.612 8.449 9.908 1.00 57.41 110 LYS A CA 1
ATOM 834 C C . LYS A 1 110 ? -9.181 7.090 9.516 1.00 57.41 110 LYS A C 1
ATOM 836 O O . LYS A 1 110 ? -8.808 6.560 8.475 1.00 57.41 110 LYS A O 1
ATOM 841 N N . ASN A 1 111 ? -10.106 6.544 10.303 1.00 60.09 111 ASN A N 1
ATOM 842 C CA . ASN A 1 111 ? -10.765 5.278 9.986 1.00 60.09 111 ASN A CA 1
ATOM 843 C C . ASN A 1 111 ? -11.590 5.374 8.696 1.00 60.09 111 ASN A C 1
ATOM 845 O O . ASN A 1 111 ? -11.550 4.455 7.888 1.00 60.09 111 ASN A O 1
ATOM 849 N N . LYS A 1 112 ? -12.283 6.491 8.462 1.00 59.88 112 LYS A N 1
ATOM 850 C CA . LYS A 1 112 ? -13.059 6.717 7.236 1.00 59.88 112 LYS A CA 1
ATOM 851 C C . LYS A 1 112 ? -12.172 6.874 6.000 1.00 59.88 112 LYS A C 1
ATOM 853 O O . LYS A 1 112 ? -12.505 6.362 4.935 1.00 59.88 112 LYS A O 1
ATOM 858 N N . GLU A 1 113 ? -11.045 7.567 6.130 1.00 53.78 113 GLU A N 1
ATOM 859 C CA . GLU A 1 113 ? -10.056 7.678 5.051 1.00 53.78 113 GLU A CA 1
ATOM 860 C C . GLU A 1 113 ? -9.410 6.315 4.750 1.00 53.78 113 GLU A C 1
ATOM 862 O O . GLU A 1 113 ? -9.238 5.951 3.588 1.00 53.78 113 GLU A O 1
ATOM 867 N N . MET A 1 114 ? -9.152 5.511 5.786 1.00 50.25 114 MET A N 1
ATOM 868 C CA . MET A 1 114 ? -8.722 4.117 5.651 1.00 50.25 114 MET A CA 1
ATOM 869 C C . MET A 1 114 ? -9.777 3.232 4.972 1.00 50.25 114 MET A C 1
ATOM 871 O O . MET A 1 114 ? -9.424 2.408 4.135 1.00 50.25 114 MET A O 1
ATOM 875 N N . GLU A 1 115 ? -11.062 3.389 5.300 1.00 53.97 115 GLU A N 1
ATOM 876 C CA . GLU A 1 115 ? -12.155 2.647 4.657 1.00 53.97 115 GLU A CA 1
ATOM 877 C C . GLU A 1 115 ? -12.266 2.976 3.166 1.00 53.97 115 GLU A C 1
ATOM 879 O O . GLU A 1 115 ? -12.333 2.052 2.358 1.00 53.97 115 GLU A O 1
ATOM 884 N N . LYS A 1 116 ? -12.184 4.259 2.783 1.00 50.41 116 LYS A N 1
ATOM 885 C CA . LYS A 1 116 ? -12.128 4.656 1.363 1.00 50.41 116 LYS A CA 1
ATOM 886 C C . LYS A 1 116 ? -10.938 4.027 0.641 1.00 50.41 116 LYS A C 1
ATOM 888 O O . LYS A 1 116 ? -11.096 3.490 -0.449 1.00 50.41 116 LYS A O 1
ATOM 893 N N . PHE A 1 117 ? -9.764 4.039 1.273 1.00 44.59 117 PHE A N 1
ATOM 894 C CA . PHE A 1 117 ? -8.558 3.411 0.731 1.00 44.59 117 PHE A CA 1
ATOM 895 C C . PHE A 1 117 ? -8.708 1.888 0.549 1.00 44.59 117 PHE A C 1
ATOM 897 O O . PHE A 1 117 ? -8.142 1.305 -0.373 1.00 44.59 117 PHE A O 1
ATOM 904 N N . MET A 1 118 ? -9.471 1.222 1.421 1.00 42.25 118 MET A N 1
ATOM 905 C CA . MET A 1 118 ? -9.761 -0.211 1.305 1.00 42.25 118 MET A CA 1
ATOM 906 C C . MET A 1 118 ? -10.799 -0.539 0.223 1.00 42.25 118 MET A C 1
ATOM 908 O O . MET A 1 118 ? -10.798 -1.665 -0.277 1.00 42.25 118 MET A O 1
ATOM 912 N N . GLU A 1 119 ? -11.693 0.398 -0.100 1.00 46.75 119 GLU A N 1
ATOM 913 C CA . GLU A 1 119 ? -12.781 0.215 -1.067 1.00 46.75 119 GLU A CA 1
ATOM 914 C C . GLU A 1 119 ? -12.297 0.364 -2.518 1.00 46.75 119 GLU A C 1
ATOM 916 O O . GLU A 1 119 ? -12.667 -0.446 -3.369 1.00 46.75 119 GLU A O 1
ATOM 921 N N . ASP A 1 120 ? -11.391 1.310 -2.781 1.00 44.38 120 ASP A N 1
ATOM 922 C CA . ASP A 1 120 ? -10.671 1.421 -4.052 1.00 44.38 120 ASP A CA 1
ATOM 923 C C . ASP A 1 120 ? -9.204 1.827 -3.810 1.00 44.38 120 ASP A C 1
ATOM 925 O O . ASP A 1 120 ? -8.890 3.013 -3.696 1.00 44.38 120 ASP A O 1
ATOM 929 N N . PRO A 1 121 ? -8.267 0.860 -3.772 1.00 43.66 121 PRO A N 1
ATOM 930 C CA . PRO A 1 121 ? -6.839 1.135 -3.592 1.00 43.66 121 PRO A CA 1
ATOM 931 C C . PRO A 1 121 ? -6.215 1.980 -4.714 1.00 43.66 121 PRO A C 1
ATOM 933 O O . PRO A 1 121 ? -5.053 2.381 -4.603 1.00 43.66 121 PRO A O 1
ATOM 936 N N . SER A 1 122 ? -6.941 2.199 -5.819 1.00 48.59 122 SER A N 1
ATOM 937 C CA . SER A 1 122 ? -6.505 2.996 -6.965 1.00 48.59 122 SER A CA 1
ATOM 938 C C . SER A 1 122 ? -7.063 4.424 -6.978 1.00 48.59 122 SER A C 1
ATOM 940 O O . SER A 1 122 ? -6.526 5.261 -7.711 1.00 48.59 122 SER A O 1
ATOM 942 N N . ASP A 1 123 ? -8.070 4.731 -6.148 1.00 40.62 123 ASP A N 1
ATOM 943 C CA . ASP A 1 123 ? -8.682 6.059 -6.066 1.00 40.62 123 ASP A CA 1
ATOM 944 C C . ASP A 1 123 ? -7.926 6.939 -5.054 1.00 40.62 123 ASP A C 1
ATOM 946 O O . ASP A 1 123 ? -7.961 6.738 -3.840 1.00 40.62 123 ASP A O 1
ATOM 950 N N . GLY A 1 124 ? -7.175 7.917 -5.570 1.00 41.97 124 GLY A N 1
ATOM 951 C CA . GLY A 1 124 ? -6.539 8.973 -4.772 1.00 41.97 124 GLY A CA 1
ATOM 952 C C . GLY A 1 124 ? -5.066 8.783 -4.388 1.00 41.97 124 GLY A C 1
ATOM 953 O O . GLY A 1 124 ? -4.506 9.663 -3.730 1.00 41.97 124 GLY A O 1
ATOM 954 N N . TYR A 1 125 ? -4.393 7.708 -4.812 1.00 40.62 125 TYR A N 1
ATOM 955 C CA . TYR A 1 125 ? -2.985 7.499 -4.456 1.00 40.62 125 TYR A CA 1
ATOM 956 C C . TYR A 1 125 ? -2.008 8.209 -5.409 1.00 40.62 125 TYR A C 1
ATOM 958 O O . TYR A 1 125 ? -1.651 7.705 -6.475 1.00 40.62 125 TYR A O 1
ATOM 966 N N . TYR A 1 126 ? -1.515 9.368 -4.976 1.00 40.19 126 TYR A N 1
ATOM 967 C CA . TYR A 1 126 ? -0.343 10.028 -5.546 1.00 40.19 126 TYR A CA 1
ATOM 968 C C . TYR A 1 126 ? 0.830 9.826 -4.589 1.00 40.19 126 TYR A C 1
ATOM 970 O O . TYR A 1 126 ? 0.716 10.127 -3.403 1.00 40.19 126 TYR A O 1
ATOM 978 N N . GLY A 1 127 ? 1.946 9.282 -5.081 1.00 37.84 127 GLY A N 1
ATOM 979 C CA . GLY A 1 127 ? 3.087 8.922 -4.241 1.00 37.84 127 GLY A CA 1
ATOM 980 C C . GLY A 1 127 ? 3.594 10.100 -3.406 1.00 37.84 127 GLY A C 1
ATOM 981 O O . GLY A 1 127 ? 4.169 11.043 -3.943 1.00 37.84 127 GLY A O 1
ATOM 982 N N . THR A 1 128 ? 3.409 10.045 -2.087 1.00 37.47 128 THR A N 1
ATOM 983 C CA . THR A 1 128 ? 4.059 10.969 -1.151 1.00 37.47 128 THR A CA 1
ATOM 984 C C . THR A 1 128 ? 5.402 10.388 -0.703 1.00 37.47 128 THR A C 1
ATOM 986 O O . THR A 1 128 ? 5.496 9.211 -0.358 1.00 37.47 128 THR A O 1
ATOM 989 N N . ALA A 1 129 ? 6.452 11.209 -0.751 1.00 36.69 129 ALA A N 1
ATOM 990 C CA . ALA A 1 129 ? 7.850 10.808 -0.595 1.00 36.69 129 ALA A CA 1
ATOM 991 C C . ALA A 1 129 ? 8.264 10.480 0.855 1.00 36.69 129 ALA A C 1
ATOM 993 O O . ALA A 1 129 ? 7.864 11.164 1.790 1.00 36.69 129 ALA A O 1
ATOM 994 N N . ALA A 1 130 ? 9.166 9.502 1.018 1.00 36.59 130 ALA A N 1
ATOM 995 C CA . ALA A 1 130 ? 9.813 9.163 2.294 1.00 36.59 130 ALA A CA 1
ATOM 996 C C . ALA A 1 130 ? 11.118 9.945 2.571 1.00 36.59 130 ALA A C 1
ATOM 998 O O . ALA A 1 130 ? 11.667 9.845 3.665 1.00 36.59 130 ALA A O 1
ATOM 999 N N . THR A 1 131 ? 11.650 10.712 1.605 1.00 37.44 131 THR A N 1
ATOM 1000 C CA . THR A 1 131 ? 12.861 11.537 1.797 1.00 37.44 131 THR A CA 1
ATOM 1001 C C . THR A 1 131 ? 12.866 12.776 0.893 1.00 37.44 131 THR A C 1
ATOM 1003 O O . THR A 1 131 ? 12.361 12.729 -0.226 1.00 37.44 131 THR A O 1
ATOM 1006 N N . GLU A 1 132 ? 13.497 13.864 1.346 1.00 37.19 132 GLU A N 1
ATOM 1007 C CA . GLU A 1 132 ? 13.640 15.121 0.584 1.00 37.19 132 GLU A CA 1
ATOM 1008 C C . GLU A 1 132 ? 14.827 15.133 -0.396 1.00 37.19 132 GLU A C 1
ATOM 1010 O O . GLU A 1 132 ? 14.977 16.072 -1.171 1.00 37.19 132 GLU A O 1
ATOM 1015 N N . LYS A 1 133 ? 15.723 14.137 -0.352 1.00 38.94 133 LYS A N 1
ATOM 1016 C CA . LYS A 1 133 ? 17.065 14.302 -0.941 1.00 38.94 133 LYS A CA 1
ATOM 1017 C C . LYS A 1 133 ? 17.244 13.818 -2.376 1.00 38.94 133 LYS A C 1
ATOM 1019 O O . LYS A 1 133 ? 18.211 14.244 -2.993 1.00 38.94 133 LYS A O 1
ATOM 1024 N N . TYR A 1 134 ? 16.357 12.985 -2.921 1.00 42.50 134 TYR A N 1
ATOM 1025 C CA . TYR A 1 134 ? 16.565 12.413 -4.264 1.00 42.50 134 TYR A CA 1
ATOM 1026 C C . TYR A 1 134 ? 15.280 12.143 -5.059 1.00 42.50 134 TYR A C 1
ATOM 1028 O O . TYR A 1 134 ? 15.328 11.455 -6.076 1.00 42.50 134 TYR A O 1
ATOM 1036 N N . LEU A 1 135 ? 14.134 12.676 -4.625 1.00 43.25 135 LEU A N 1
ATOM 1037 C CA . LEU A 1 135 ? 12.854 12.458 -5.299 1.00 43.25 135 LEU A CA 1
ATOM 1038 C C . LEU A 1 135 ? 12.442 13.675 -6.123 1.00 43.25 135 LEU A C 1
ATOM 1040 O O . LEU A 1 135 ? 12.452 14.814 -5.657 1.00 43.25 135 LEU A O 1
ATOM 1044 N N . VAL A 1 136 ? 12.044 13.405 -7.363 1.00 45.66 136 VAL A N 1
ATOM 1045 C CA . VAL A 1 136 ? 11.359 14.371 -8.215 1.00 45.66 136 VAL A CA 1
ATOM 1046 C C . VAL A 1 136 ? 9.973 14.590 -7.626 1.00 45.66 136 VAL A C 1
ATOM 1048 O O . VAL A 1 136 ? 9.138 13.688 -7.618 1.00 45.66 136 VAL A O 1
ATOM 1051 N N . TYR A 1 137 ? 9.755 15.806 -7.130 1.00 41.72 137 TYR A N 1
ATOM 1052 C CA . TYR A 1 137 ? 8.436 16.374 -6.886 1.00 41.72 137 TYR A CA 1
ATOM 1053 C C . TYR A 1 137 ? 7.575 16.111 -8.132 1.00 41.72 137 TYR A C 1
ATOM 1055 O O . TYR A 1 137 ? 8.019 16.480 -9.226 1.00 41.72 137 TYR A O 1
ATOM 1063 N N . PRO A 1 138 ? 6.393 15.472 -8.040 1.00 43.03 138 PRO A N 1
ATOM 1064 C CA . PRO A 1 138 ? 5.478 15.442 -9.169 1.00 43.03 138 PRO A CA 1
ATOM 1065 C C . PRO A 1 138 ? 5.156 16.905 -9.477 1.00 43.03 138 PRO A C 1
ATOM 1067 O O . P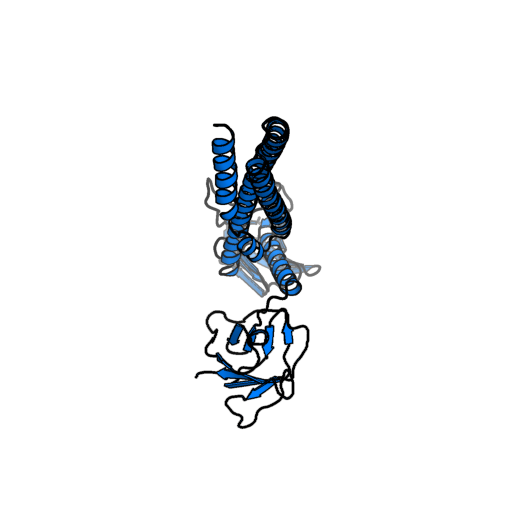RO A 1 138 ? 4.459 17.554 -8.708 1.00 43.03 138 PRO A O 1
ATOM 1070 N N . GLY A 1 139 ? 5.770 17.448 -10.531 1.00 34.66 139 GLY A N 1
ATOM 1071 C CA . GLY A 1 139 ? 5.795 18.874 -10.835 1.00 34.66 139 GLY A CA 1
ATOM 1072 C C . GLY A 1 139 ? 4.395 19.447 -11.004 1.00 34.66 139 GLY A C 1
ATOM 1073 O O . GLY A 1 139 ? 3.869 19.481 -12.110 1.00 34.66 139 GLY A O 1
ATOM 1074 N N . GLY A 1 140 ? 3.799 19.895 -9.906 1.00 34.62 140 GLY A N 1
ATOM 1075 C CA . GLY A 1 140 ? 2.588 20.688 -9.875 1.00 34.62 140 GLY A CA 1
ATOM 1076 C C . GLY A 1 140 ? 2.930 22.031 -9.254 1.00 34.62 140 GLY A C 1
ATOM 1077 O O . GLY A 1 140 ? 3.285 22.105 -8.082 1.00 34.62 140 GLY A O 1
ATOM 1078 N N . ASN A 1 141 ? 2.815 23.113 -10.020 1.00 38.19 141 ASN A N 1
ATOM 1079 C CA . ASN A 1 141 ? 2.614 24.428 -9.418 1.00 38.19 141 ASN A CA 1
ATOM 1080 C C . ASN A 1 141 ? 1.205 24.420 -8.789 1.00 38.19 141 ASN A C 1
ATOM 1082 O O . ASN A 1 141 ? 0.241 24.821 -9.436 1.00 38.19 141 ASN A O 1
ATOM 1086 N N . GLY A 1 142 ? 1.072 23.901 -7.564 1.00 45.31 142 GLY A N 1
ATOM 1087 C CA . GLY A 1 142 ? -0.195 23.819 -6.822 1.00 45.31 142 GLY A CA 1
ATOM 1088 C C . GLY A 1 142 ? -0.662 22.398 -6.476 1.00 45.31 142 GLY A C 1
ATOM 1089 O O . GLY A 1 142 ? 0.018 21.415 -6.750 1.00 45.31 142 GLY A O 1
ATOM 1090 N N . SER A 1 143 ? -1.847 22.314 -5.859 1.00 38.84 143 SER A N 1
ATOM 1091 C CA . SER A 1 143 ? -2.502 21.134 -5.256 1.00 38.84 143 SER A CA 1
ATOM 1092 C C . SER A 1 143 ? -2.881 19.989 -6.215 1.00 38.84 143 SER A C 1
ATOM 1094 O O . SER A 1 143 ? -3.710 19.152 -5.867 1.00 38.84 143 SER A O 1
ATOM 1096 N N . THR A 1 144 ? -2.317 19.944 -7.422 1.00 39.91 144 THR A N 1
ATOM 1097 C CA . THR A 1 144 ? -2.590 18.916 -8.433 1.00 39.91 144 THR A CA 1
ATOM 1098 C C . THR A 1 144 ? -1.340 18.074 -8.674 1.00 39.91 144 THR A C 1
ATOM 1100 O O . THR A 1 144 ? -0.382 18.572 -9.272 1.00 39.91 144 THR A O 1
ATOM 1103 N N . PRO A 1 145 ? -1.317 16.815 -8.224 1.00 48.47 145 PRO A N 1
ATOM 1104 C CA . PRO A 1 145 ? -0.196 15.920 -8.470 1.00 48.47 145 PRO A CA 1
ATOM 1105 C C . PRO A 1 145 ? -0.006 15.627 -9.966 1.00 48.47 145 PRO A C 1
ATOM 1107 O O . PRO A 1 145 ? -0.953 15.377 -10.711 1.00 48.47 145 PRO A O 1
ATOM 1110 N N . SER A 1 146 ? 1.250 15.685 -10.411 1.00 55.56 146 SER A N 1
ATOM 1111 C CA . SER A 1 146 ? 1.655 15.348 -11.777 1.00 55.56 146 SER A CA 1
ATOM 1112 C C . SER A 1 146 ? 1.636 13.837 -12.013 1.00 55.56 146 SER A C 1
ATOM 1114 O O . SER A 1 146 ? 2.304 13.069 -11.317 1.00 55.56 146 SER A O 1
ATOM 1116 N N . TYR A 1 147 ? 0.963 13.422 -13.086 1.00 67.56 147 TYR A N 1
ATOM 1117 C CA . TYR A 1 147 ? 0.962 12.045 -13.590 1.00 67.56 147 TYR A CA 1
ATOM 1118 C C . TYR A 1 147 ? 2.309 11.596 -14.169 1.00 67.56 147 TYR A C 1
ATOM 1120 O O . TYR A 1 147 ? 2.487 10.412 -14.452 1.00 67.56 147 TYR A O 1
ATOM 1128 N N . THR A 1 148 ? 3.289 12.496 -14.313 1.00 75.12 148 THR A N 1
ATOM 1129 C CA . THR A 1 148 ? 4.644 12.157 -14.779 1.00 75.12 148 THR A CA 1
ATOM 1130 C C . THR A 1 148 ? 5.704 12.490 -13.730 1.00 75.12 148 THR A C 1
ATOM 1132 O O . THR A 1 148 ? 5.796 13.637 -13.287 1.00 75.12 148 THR A O 1
ATOM 1135 N N . GLN A 1 149 ? 6.529 11.497 -13.381 1.00 79.38 149 GLN A N 1
ATOM 1136 C CA . GLN A 1 149 ? 7.798 11.681 -12.674 1.00 79.38 149 GLN A CA 1
ATOM 1137 C C . GLN A 1 149 ? 8.926 11.746 -13.711 1.00 79.38 149 GLN A C 1
ATOM 1139 O O . GLN A 1 149 ? 9.073 10.845 -14.536 1.00 79.38 149 GLN A O 1
ATOM 1144 N N . ASP A 1 150 ? 9.711 12.820 -13.684 1.00 82.75 150 ASP A N 1
ATOM 1145 C CA . ASP A 1 150 ? 10.727 13.116 -14.698 1.00 82.75 150 ASP A CA 1
ATOM 1146 C C . ASP A 1 150 ? 12.147 13.014 -14.117 1.00 82.75 150 ASP A C 1
ATOM 1148 O O . ASP A 1 150 ? 12.503 13.764 -13.213 1.00 82.75 150 ASP A O 1
ATOM 1152 N N . ALA A 1 151 ? 12.979 12.110 -14.645 1.00 82.50 151 ALA A N 1
ATOM 1153 C CA . ALA A 1 151 ? 14.343 11.862 -14.169 1.00 82.50 151 ALA A CA 1
ATOM 1154 C C . ALA A 1 151 ? 15.359 12.985 -14.458 1.00 82.50 151 ALA A C 1
ATOM 1156 O O . ALA A 1 151 ? 16.547 12.808 -14.164 1.00 82.50 151 ALA A O 1
ATOM 1157 N N . ILE A 1 152 ? 14.934 14.127 -15.017 1.00 78.19 152 ILE A N 1
ATOM 1158 C CA . ILE A 1 152 ? 15.812 15.262 -15.350 1.00 78.19 152 ILE A CA 1
ATOM 1159 C C . ILE A 1 152 ? 16.673 15.741 -14.167 1.00 78.19 152 ILE A C 1
ATOM 1161 O O . ILE A 1 152 ? 17.839 16.086 -14.342 1.00 78.19 152 ILE A O 1
ATOM 1165 N N . ASN A 1 153 ? 16.145 15.677 -12.942 1.00 66.44 153 ASN A N 1
ATOM 1166 C CA . ASN A 1 153 ? 16.835 16.156 -11.738 1.00 66.44 153 ASN A CA 1
ATOM 1167 C C . ASN A 1 153 ? 17.958 15.224 -11.240 1.00 66.44 153 ASN A C 1
ATOM 1169 O O . ASN A 1 153 ? 18.678 15.585 -10.312 1.00 66.44 153 ASN A O 1
ATOM 1173 N N . ALA A 1 154 ? 18.128 14.037 -11.833 1.00 69.88 154 ALA A N 1
ATOM 1174 C CA . ALA A 1 154 ? 19.237 13.133 -11.515 1.00 69.88 154 ALA A CA 1
ATOM 1175 C C . ALA A 1 154 ? 20.483 13.360 -12.385 1.00 69.88 154 ALA A C 1
ATOM 1177 O O . ALA A 1 154 ? 21.415 12.555 -12.344 1.00 69.88 154 ALA A O 1
ATOM 1178 N N . GLN A 1 155 ? 20.531 14.440 -13.167 1.00 74.00 155 GLN A N 1
ATOM 1179 C CA . GLN A 1 155 ? 21.719 14.790 -13.937 1.00 74.00 155 GLN A CA 1
ATOM 1180 C C . GLN A 1 155 ? 22.936 14.958 -13.006 1.00 74.00 155 GLN A C 1
ATOM 1182 O O . GLN A 1 155 ? 22.907 15.722 -12.046 1.00 74.00 155 GLN A O 1
ATOM 1187 N N . GLY A 1 156 ? 24.010 14.213 -13.282 1.00 70.38 156 GLY A N 1
ATOM 1188 C CA . GLY A 1 156 ? 25.219 14.188 -12.448 1.00 70.38 156 GLY A CA 1
ATOM 1189 C C . GLY A 1 156 ? 25.206 13.157 -11.311 1.00 70.38 156 GLY A C 1
ATOM 1190 O O . GLY A 1 156 ? 26.254 12.930 -10.710 1.00 70.38 156 GLY A O 1
ATOM 1191 N N . ASN A 1 157 ? 24.080 12.480 -11.061 1.00 74.69 157 ASN A N 1
ATOM 1192 C CA . ASN A 1 157 ? 23.994 11.352 -10.130 1.00 74.69 157 ASN A CA 1
ATOM 1193 C C . ASN A 1 157 ? 24.102 10.010 -10.871 1.00 74.69 157 ASN A C 1
ATOM 1195 O O . ASN A 1 157 ? 23.659 9.868 -12.010 1.00 74.69 157 ASN A O 1
ATOM 1199 N N . SER A 1 158 ? 24.668 8.995 -10.211 1.00 77.19 158 SER A N 1
ATOM 1200 C CA . SER A 1 158 ? 24.770 7.639 -10.775 1.00 77.19 158 SER A CA 1
ATOM 1201 C C . SER A 1 158 ? 23.430 6.906 -10.810 1.00 77.19 158 SER A C 1
ATOM 1203 O O . SER A 1 158 ? 23.220 6.053 -11.669 1.00 77.19 158 SER A O 1
ATOM 1205 N N . THR A 1 159 ? 22.540 7.232 -9.870 1.00 81.25 159 THR A N 1
ATOM 1206 C CA . THR A 1 159 ? 21.302 6.497 -9.619 1.00 81.25 159 THR A CA 1
ATOM 1207 C C . THR A 1 159 ? 20.134 7.461 -9.479 1.00 81.25 159 THR A C 1
ATOM 1209 O O . THR A 1 159 ? 20.184 8.390 -8.675 1.00 81.25 159 THR A O 1
ATOM 1212 N N . MET A 1 160 ? 19.078 7.208 -10.246 1.00 84.25 160 MET A N 1
ATOM 1213 C CA . MET A 1 160 ? 17.772 7.847 -10.129 1.00 84.25 160 MET A CA 1
ATOM 1214 C C . MET A 1 160 ? 16.816 6.917 -9.381 1.00 84.25 160 MET A C 1
ATOM 1216 O O . MET A 1 160 ? 16.795 5.717 -9.648 1.00 84.25 160 MET A O 1
ATOM 1220 N N . ILE A 1 161 ? 16.011 7.466 -8.472 1.00 82.12 161 ILE A N 1
ATOM 1221 C CA . ILE A 1 161 ? 15.048 6.698 -7.681 1.00 82.12 161 ILE A CA 1
ATOM 1222 C C . ILE A 1 161 ? 13.658 7.311 -7.852 1.00 82.12 161 ILE A C 1
ATOM 1224 O O . ILE A 1 161 ? 13.428 8.460 -7.477 1.00 82.12 161 ILE A O 1
ATOM 1228 N N . PHE A 1 162 ? 12.730 6.541 -8.407 1.00 82.00 162 PHE A N 1
ATOM 1229 C CA . PHE A 1 162 ? 11.321 6.908 -8.513 1.00 82.00 162 PHE A CA 1
ATOM 1230 C C . PHE A 1 162 ? 10.502 6.366 -7.340 1.00 82.00 162 PHE A C 1
ATOM 1232 O O . PHE A 1 162 ? 10.853 5.351 -6.746 1.00 82.00 162 PHE A O 1
ATOM 1239 N N . ALA A 1 163 ? 9.365 6.994 -7.043 1.00 78.06 163 ALA A N 1
ATOM 1240 C CA . ALA A 1 163 ? 8.347 6.388 -6.185 1.00 78.06 163 ALA A CA 1
ATOM 1241 C C . ALA A 1 163 ? 7.366 5.592 -7.059 1.00 78.06 163 ALA A C 1
ATOM 1243 O O . ALA A 1 163 ? 6.763 6.149 -7.985 1.00 78.06 163 ALA A O 1
ATOM 1244 N N . TYR A 1 164 ? 7.216 4.291 -6.803 1.00 80.38 164 TYR A N 1
ATOM 1245 C CA . TYR A 1 164 ? 6.286 3.455 -7.554 1.00 80.38 164 TYR A CA 1
ATOM 1246 C C . TYR A 1 164 ? 4.824 3.827 -7.261 1.00 80.38 164 TYR A C 1
ATOM 1248 O O . TYR A 1 164 ? 4.438 3.986 -6.103 1.00 80.38 164 TYR A O 1
ATOM 1256 N N . ALA A 1 165 ? 4.011 3.932 -8.313 1.00 74.50 165 ALA A N 1
ATOM 1257 C CA . ALA A 1 165 ? 2.557 3.989 -8.241 1.00 74.50 165 ALA A CA 1
ATOM 1258 C C . ALA A 1 165 ? 1.950 3.400 -9.536 1.00 74.50 165 ALA A C 1
ATOM 1260 O O . ALA A 1 165 ? 2.477 3.673 -10.618 1.00 74.50 165 ALA A O 1
ATOM 1261 N N . PRO A 1 166 ? 0.838 2.637 -9.467 1.00 70.94 166 PRO A N 1
ATOM 1262 C CA . PRO A 1 166 ? 0.277 1.928 -10.628 1.00 70.94 166 PRO A CA 1
ATOM 1263 C C . PRO A 1 166 ? -0.097 2.817 -11.826 1.00 70.94 166 PRO A C 1
ATOM 1265 O O . PRO A 1 166 ? 0.008 2.387 -12.972 1.00 70.94 166 PRO A O 1
ATOM 1268 N N . ASN A 1 167 ? -0.507 4.062 -11.566 1.00 71.75 167 ASN A N 1
ATOM 1269 C CA . ASN A 1 167 ? -1.019 4.996 -12.577 1.00 71.75 167 ASN A CA 1
ATOM 1270 C C . ASN A 1 167 ? -0.012 6.104 -12.937 1.00 71.75 167 ASN A C 1
ATOM 1272 O O . ASN A 1 167 ? -0.395 7.163 -13.436 1.00 71.75 167 ASN A O 1
ATOM 1276 N N . GLN A 1 168 ? 1.275 5.889 -12.657 1.00 78.88 168 GLN A N 1
ATOM 1277 C CA . GLN A 1 168 ? 2.323 6.882 -12.869 1.00 78.88 168 GLN A CA 1
ATOM 1278 C C . GLN A 1 168 ? 3.106 6.624 -14.160 1.00 78.88 168 GLN A C 1
ATOM 1280 O O . GLN A 1 168 ? 3.478 5.494 -14.474 1.00 78.88 168 GLN A O 1
ATOM 1285 N N . LEU A 1 169 ? 3.421 7.708 -14.868 1.00 84.25 169 LEU A N 1
ATOM 1286 C CA . LEU A 1 169 ? 4.342 7.720 -15.997 1.00 84.25 169 LEU A CA 1
ATOM 1287 C C . LEU A 1 169 ? 5.754 8.119 -15.542 1.00 84.25 169 LEU A C 1
ATOM 1289 O O . LEU A 1 169 ? 5.923 9.124 -14.849 1.00 84.25 169 LEU A O 1
ATOM 1293 N N . TYR A 1 170 ? 6.771 7.365 -15.956 1.00 90.25 170 TYR A N 1
ATOM 1294 C CA . TYR A 1 170 ? 8.173 7.607 -15.601 1.00 90.25 170 TYR A CA 1
ATOM 1295 C C . TYR A 1 170 ? 8.977 8.012 -16.829 1.00 90.25 170 TYR A C 1
ATOM 1297 O O . TYR A 1 170 ? 9.154 7.219 -17.752 1.00 90.25 170 TYR A O 1
ATOM 1305 N N . LYS A 1 171 ? 9.491 9.239 -16.852 1.00 91.62 171 LYS A N 1
ATOM 1306 C CA . LYS A 1 171 ? 10.322 9.723 -17.954 1.00 91.62 171 LYS A CA 1
ATOM 1307 C C . LYS A 1 171 ? 11.803 9.558 -17.631 1.00 91.62 171 LYS A C 1
ATOM 1309 O O . LYS A 1 171 ? 12.276 10.066 -16.619 1.00 91.62 171 LYS A O 1
ATOM 1314 N N . ILE A 1 172 ? 12.516 8.844 -18.498 1.00 95.06 172 ILE A N 1
ATOM 1315 C CA . ILE A 1 172 ? 13.907 8.418 -18.326 1.00 95.06 172 ILE A CA 1
ATOM 1316 C C . ILE A 1 172 ? 14.733 8.909 -19.510 1.00 95.06 172 ILE A C 1
ATOM 1318 O O . ILE A 1 172 ? 14.323 8.779 -20.667 1.00 95.06 172 ILE A O 1
ATOM 1322 N N . TYR A 1 173 ? 15.916 9.443 -19.212 1.00 95.25 173 TYR A N 1
ATOM 1323 C CA . TYR A 1 173 ? 16.859 9.912 -20.213 1.00 95.25 173 TYR A CA 1
ATOM 1324 C C . TYR A 1 173 ? 17.917 8.857 -20.512 1.00 95.25 173 TYR A C 1
ATOM 1326 O O . TYR A 1 173 ? 18.593 8.344 -19.618 1.00 95.25 173 TYR A O 1
ATOM 1334 N N . CYS A 1 174 ? 18.095 8.569 -21.794 1.00 96.31 174 CYS A N 1
ATOM 1335 C CA . CYS A 1 174 ? 19.104 7.654 -22.306 1.00 96.31 174 CYS A CA 1
ATOM 1336 C C . CYS A 1 174 ? 20.036 8.390 -23.272 1.00 96.31 174 CYS A C 1
ATOM 1338 O O . CYS A 1 174 ? 19.679 9.420 -23.837 1.00 96.31 174 CYS A O 1
ATOM 1340 N N . ARG A 1 175 ? 21.221 7.834 -23.525 1.00 95.81 175 ARG A N 1
ATOM 1341 C CA . ARG A 1 175 ? 22.189 8.423 -24.458 1.00 95.81 175 ARG A CA 1
ATOM 1342 C C . ARG A 1 175 ? 22.749 7.369 -25.393 1.00 95.81 175 ARG A C 1
ATOM 1344 O O . ARG A 1 175 ? 23.085 6.264 -24.970 1.00 95.81 175 ARG A O 1
ATOM 1351 N N . ARG A 1 176 ? 22.884 7.716 -26.673 1.00 95.81 176 ARG A N 1
ATOM 1352 C CA . ARG A 1 176 ? 23.510 6.835 -27.661 1.00 95.81 176 ARG A CA 1
ATOM 1353 C C . ARG A 1 176 ? 24.936 6.487 -27.242 1.00 95.81 176 ARG A C 1
ATOM 1355 O O . ARG A 1 176 ? 25.711 7.351 -26.847 1.00 95.81 176 ARG A O 1
ATOM 1362 N N . GLY A 1 177 ? 25.274 5.204 -27.343 1.00 95.06 177 GLY A N 1
ATOM 1363 C CA . GLY A 1 177 ? 26.576 4.681 -26.918 1.00 95.06 177 GLY A CA 1
ATOM 1364 C C . GLY A 1 177 ? 26.683 4.396 -25.417 1.00 95.06 177 GLY A C 1
ATOM 1365 O O . GLY A 1 177 ? 27.696 3.848 -24.995 1.00 95.06 177 GLY A O 1
ATOM 1366 N N . TYR A 1 178 ? 25.645 4.698 -24.632 1.00 95.81 178 TYR A N 1
ATOM 1367 C CA . TYR A 1 178 ? 25.562 4.397 -23.205 1.00 95.81 178 TYR A CA 1
ATOM 1368 C C . TYR A 1 178 ? 24.419 3.416 -22.929 1.00 95.81 178 TYR A C 1
ATOM 1370 O O . TYR A 1 178 ? 23.490 3.274 -23.727 1.00 95.81 178 TYR A O 1
ATOM 1378 N N . LEU A 1 179 ? 24.521 2.715 -21.803 1.00 96.25 179 LEU A N 1
ATOM 1379 C CA . LEU A 1 179 ? 23.534 1.748 -21.338 1.00 96.25 179 LEU A CA 1
ATOM 1380 C C . LEU A 1 179 ? 22.845 2.306 -20.093 1.00 96.25 179 LEU A C 1
ATOM 1382 O O . LEU A 1 179 ? 23.533 2.699 -19.155 1.00 96.25 179 LEU A O 1
ATOM 1386 N N . THR A 1 180 ? 21.516 2.319 -20.084 1.00 97.31 180 THR A N 1
ATOM 1387 C CA . THR A 1 180 ? 20.714 2.623 -18.893 1.00 97.31 180 THR A CA 1
ATOM 1388 C C . THR A 1 180 ? 20.216 1.312 -18.294 1.00 97.31 180 THR A C 1
ATOM 1390 O O . THR A 1 180 ? 19.604 0.515 -19.003 1.00 97.31 180 THR A O 1
ATOM 1393 N N . ASP A 1 181 ? 20.480 1.084 -17.010 1.00 97.69 181 ASP A N 1
ATOM 1394 C CA . ASP A 1 181 ? 19.990 -0.068 -16.249 1.00 97.69 181 ASP A CA 1
ATOM 1395 C C . ASP A 1 181 ? 18.743 0.318 -15.441 1.00 97.69 181 ASP A C 1
ATOM 1397 O O . ASP A 1 181 ? 18.752 1.303 -14.700 1.00 97.69 181 ASP A O 1
ATOM 1401 N N . LEU A 1 182 ? 17.664 -0.446 -15.604 1.00 98.00 182 LEU A N 1
ATOM 1402 C CA . LEU A 1 182 ? 16.457 -0.356 -14.790 1.00 98.00 182 LEU A CA 1
ATOM 1403 C C . LEU A 1 182 ? 16.377 -1.586 -13.883 1.00 98.00 182 LEU A C 1
ATOM 1405 O O . LEU A 1 182 ? 16.170 -2.693 -14.380 1.00 98.00 182 LEU A O 1
ATOM 1409 N N . ALA A 1 183 ? 16.467 -1.395 -12.567 1.00 97.00 183 ALA A N 1
ATOM 1410 C CA . ALA A 1 183 ? 16.261 -2.470 -11.598 1.00 97.00 183 ALA A CA 1
ATOM 1411 C C . ALA A 1 183 ? 14.869 -2.376 -10.966 1.00 97.00 183 ALA A C 1
ATOM 1413 O O . ALA A 1 183 ? 14.533 -1.378 -10.317 1.00 97.00 183 ALA A O 1
ATOM 1414 N N . PHE A 1 184 ? 14.065 -3.425 -11.145 1.00 96.75 184 PHE A N 1
ATOM 1415 C CA . PHE A 1 184 ? 12.702 -3.483 -10.607 1.00 96.75 184 PHE A CA 1
ATOM 1416 C C . PHE A 1 184 ? 12.658 -4.160 -9.231 1.00 96.75 184 PHE A C 1
ATOM 1418 O O . PHE A 1 184 ? 13.685 -4.423 -8.605 1.00 96.75 184 PHE A O 1
ATOM 1425 N N . HIS A 1 185 ? 11.449 -4.405 -8.723 1.00 93.88 185 HIS A N 1
ATOM 1426 C CA . HIS A 1 185 ? 11.249 -4.974 -7.396 1.00 93.88 185 HIS A CA 1
ATOM 1427 C C . HIS A 1 185 ? 11.938 -6.343 -7.252 1.00 93.88 185 HIS A C 1
ATOM 1429 O O . HIS A 1 185 ? 11.787 -7.239 -8.086 1.00 93.88 185 HIS A O 1
ATOM 1435 N N . LYS A 1 186 ? 12.670 -6.535 -6.148 1.00 93.06 186 LYS A N 1
ATOM 1436 C CA . LYS A 1 186 ? 13.323 -7.812 -5.831 1.00 93.06 186 LYS A CA 1
ATOM 1437 C C . LYS A 1 186 ? 12.291 -8.930 -5.653 1.00 93.06 186 LYS A C 1
ATOM 1439 O O . LYS A 1 186 ? 11.260 -8.742 -5.012 1.00 93.06 186 LYS A O 1
ATOM 1444 N N . GLY A 1 187 ? 12.591 -10.117 -6.167 1.00 91.88 187 GLY A N 1
ATOM 1445 C CA . GLY A 1 187 ? 11.723 -11.290 -6.079 1.00 91.88 187 GLY A CA 1
ATOM 1446 C C . GLY A 1 187 ? 10.637 -11.345 -7.152 1.00 91.88 187 GLY A C 1
ATOM 1447 O O . GLY A 1 187 ? 9.765 -12.203 -7.066 1.00 91.88 187 GLY A O 1
ATOM 1448 N N . GLU A 1 188 ? 10.686 -10.460 -8.146 1.00 91.69 188 GLU A N 1
ATOM 1449 C CA . GLU A 1 188 ? 9.812 -10.509 -9.313 1.00 91.69 188 GLU A CA 1
ATOM 1450 C C . GLU A 1 188 ? 10.553 -10.952 -10.574 1.00 91.69 188 GLU A C 1
ATOM 1452 O O . GLU A 1 188 ? 11.780 -10.902 -10.662 1.00 91.69 188 GLU A O 1
ATOM 1457 N N . ASN A 1 189 ? 9.779 -11.330 -11.591 1.00 92.81 189 ASN A N 1
ATOM 1458 C CA . ASN A 1 189 ? 10.279 -11.600 -12.932 1.00 92.81 189 ASN A CA 1
ATOM 1459 C C . ASN A 1 189 ? 9.565 -10.712 -13.948 1.00 92.81 189 ASN A C 1
ATOM 1461 O O . ASN A 1 189 ? 8.347 -10.545 -13.878 1.00 92.81 189 ASN A O 1
ATOM 1465 N N . ILE A 1 190 ? 10.308 -10.193 -14.926 1.00 96.62 190 ILE A N 1
ATOM 1466 C CA . ILE A 1 190 ? 9.733 -9.470 -16.066 1.00 96.62 190 ILE A CA 1
ATOM 1467 C C . ILE A 1 190 ? 8.935 -10.466 -16.914 1.00 96.62 190 ILE A C 1
ATOM 1469 O O . ILE A 1 190 ? 9.455 -11.508 -17.317 1.00 96.62 190 ILE A O 1
ATOM 1473 N N . LYS A 1 191 ? 7.663 -10.152 -17.172 1.00 95.81 191 LYS A N 1
ATOM 1474 C CA . LYS A 1 191 ? 6.755 -10.963 -17.997 1.00 95.81 191 LYS A CA 1
ATOM 1475 C C . LYS A 1 191 ? 6.588 -10.398 -19.393 1.00 95.81 191 LYS A C 1
ATOM 1477 O O . LYS A 1 191 ? 6.445 -11.163 -20.342 1.00 95.81 191 LYS A O 1
ATOM 1482 N N . PHE A 1 192 ? 6.623 -9.077 -19.523 1.00 93.50 192 PHE A N 1
ATOM 1483 C CA . PHE A 1 192 ? 6.475 -8.421 -20.811 1.00 93.50 192 PHE A CA 1
ATOM 1484 C C . PHE A 1 192 ? 7.254 -7.112 -20.865 1.00 93.50 192 PHE A C 1
ATOM 1486 O O . PHE A 1 192 ? 7.313 -6.367 -19.888 1.00 93.50 192 PHE A O 1
ATOM 1493 N N . VAL A 1 193 ? 7.816 -6.846 -22.043 1.00 95.69 193 VAL A N 1
ATOM 1494 C CA . VAL A 1 193 ? 8.449 -5.587 -22.428 1.00 95.69 193 VAL A CA 1
ATOM 1495 C C . VAL A 1 193 ? 7.944 -5.249 -23.825 1.00 95.69 193 VAL A C 1
ATOM 1497 O O . VAL A 1 193 ? 8.088 -6.059 -24.740 1.00 95.69 193 VAL A O 1
ATOM 1500 N N . GLY A 1 194 ? 7.367 -4.064 -24.001 1.00 89.62 194 GLY A N 1
ATOM 1501 C CA . GLY A 1 194 ? 6.889 -3.595 -25.301 1.00 89.62 194 GLY A CA 1
ATOM 1502 C C . GLY A 1 194 ? 7.071 -2.094 -25.450 1.00 89.62 194 GLY A C 1
ATOM 1503 O O . GLY A 1 194 ? 6.825 -1.353 -24.506 1.00 89.62 194 GLY A O 1
ATOM 1504 N N . GLY A 1 195 ? 7.509 -1.633 -26.619 1.00 90.38 195 GLY A N 1
ATOM 1505 C CA . GLY A 1 195 ? 7.734 -0.213 -26.901 1.00 90.38 195 GLY A CA 1
ATOM 1506 C C . GLY A 1 195 ? 7.092 0.220 -28.212 1.00 90.38 195 GLY A C 1
ATOM 1507 O O . GLY A 1 195 ? 6.792 -0.624 -29.054 1.00 90.38 195 GLY A O 1
ATOM 1508 N N . GLY A 1 196 ? 6.875 1.526 -28.371 1.00 87.50 196 GLY A N 1
ATOM 1509 C CA . GLY A 1 196 ? 6.338 2.104 -29.608 1.00 87.50 196 GLY A CA 1
ATOM 1510 C C . GLY A 1 196 ? 7.331 2.047 -30.773 1.00 87.50 196 GLY A C 1
ATOM 1511 O O . GLY A 1 196 ? 7.006 1.535 -31.840 1.00 87.50 196 GLY A O 1
ATOM 1512 N N . ASP A 1 197 ? 8.556 2.530 -30.558 1.00 89.50 197 ASP A N 1
ATOM 1513 C CA . ASP A 1 197 ? 9.669 2.444 -31.509 1.00 89.50 197 ASP A CA 1
ATOM 1514 C C . ASP A 1 197 ? 10.671 1.371 -31.060 1.00 89.50 197 ASP A C 1
ATOM 1516 O O . ASP A 1 197 ? 11.563 1.620 -30.252 1.00 89.50 197 ASP A O 1
ATOM 1520 N N . THR A 1 198 ? 10.528 0.149 -31.571 1.00 86.75 198 THR A N 1
ATOM 1521 C CA . THR A 1 198 ? 11.440 -0.964 -31.246 1.00 86.75 198 THR A CA 1
ATOM 1522 C C . THR A 1 198 ? 12.683 -1.010 -32.135 1.00 86.75 198 THR A C 1
ATOM 1524 O O . THR A 1 198 ? 13.579 -1.809 -31.883 1.00 86.75 198 THR A O 1
ATOM 1527 N N . VAL A 1 199 ? 12.752 -0.196 -33.195 1.00 90.62 199 VAL A N 1
ATOM 1528 C CA . VAL A 1 199 ? 13.911 -0.162 -34.107 1.00 90.62 199 VAL A CA 1
ATOM 1529 C C . VAL A 1 199 ? 14.974 0.791 -33.567 1.00 90.62 199 VAL A C 1
ATOM 1531 O O . VAL A 1 199 ? 16.167 0.490 -33.615 1.00 90.62 199 VAL A O 1
ATOM 1534 N N . GLY A 1 200 ? 14.544 1.923 -33.003 1.00 93.19 200 GLY A N 1
ATOM 1535 C CA . GLY A 1 200 ? 15.423 2.905 -32.375 1.00 93.19 200 GLY A CA 1
ATOM 1536 C C . GLY A 1 200 ? 15.991 2.480 -31.019 1.00 93.19 200 GLY A C 1
ATOM 1537 O O . GLY A 1 200 ? 16.854 3.182 -30.490 1.00 93.19 200 GLY A O 1
ATOM 1538 N N . TRP A 1 201 ? 15.547 1.352 -30.453 1.00 95.00 201 TRP A N 1
ATOM 1539 C CA . TRP A 1 201 ? 15.818 0.976 -29.064 1.00 95.00 201 TRP A CA 1
ATOM 1540 C C . TRP A 1 201 ? 16.110 -0.517 -28.916 1.00 95.00 201 TRP A C 1
ATOM 1542 O O . TRP A 1 201 ? 15.313 -1.369 -29.289 1.00 95.00 201 TRP A O 1
ATOM 1552 N N . THR A 1 202 ? 17.263 -0.844 -28.333 1.00 95.50 202 THR A N 1
ATOM 1553 C CA . THR A 1 202 ? 17.597 -2.214 -27.925 1.00 95.50 202 THR A CA 1
ATOM 1554 C C . THR A 1 202 ? 17.283 -2.397 -26.449 1.00 95.50 202 THR A C 1
ATOM 1556 O O . THR A 1 202 ? 17.671 -1.563 -25.627 1.00 95.50 202 THR A O 1
ATOM 1559 N N . VAL A 1 203 ? 16.638 -3.514 -26.122 1.00 95.50 203 VAL A N 1
ATOM 1560 C CA . VAL A 1 203 ? 16.312 -3.907 -24.752 1.00 95.50 203 VAL A CA 1
ATOM 1561 C C . VAL A 1 203 ? 16.822 -5.316 -24.466 1.00 95.50 203 VAL A C 1
ATOM 1563 O O . VAL A 1 203 ? 16.660 -6.215 -25.291 1.00 95.50 203 VAL A O 1
ATOM 1566 N N . THR A 1 204 ? 17.427 -5.511 -23.297 1.00 96.25 204 THR A N 1
ATOM 1567 C CA . THR A 1 204 ? 17.910 -6.822 -22.838 1.00 96.25 204 THR A CA 1
ATOM 1568 C C . THR A 1 204 ? 17.594 -6.988 -21.361 1.00 96.25 204 THR A C 1
ATOM 1570 O O . THR A 1 204 ? 17.753 -6.047 -20.594 1.00 96.25 204 THR A O 1
ATOM 1573 N N . THR A 1 205 ? 17.184 -8.180 -20.939 1.00 97.00 205 THR A N 1
ATOM 1574 C CA . THR A 1 205 ? 16.856 -8.470 -19.537 1.00 97.00 205 THR A CA 1
ATOM 1575 C C . THR A 1 205 ? 17.903 -9.354 -18.875 1.00 97.00 205 THR A C 1
ATOM 1577 O O . THR A 1 205 ? 18.471 -10.236 -19.522 1.00 97.00 205 THR A O 1
ATOM 1580 N N . SER A 1 206 ? 18.094 -9.193 -17.570 1.00 96.25 206 SER A N 1
ATOM 1581 C CA . SER A 1 206 ? 18.818 -10.150 -16.727 1.00 96.25 206 SER A CA 1
ATOM 1582 C C . SER A 1 206 ? 18.146 -10.263 -15.356 1.00 96.25 206 SER A C 1
ATOM 1584 O O . SER A 1 206 ? 17.210 -9.529 -15.044 1.00 96.25 206 SER A O 1
ATOM 1586 N N . ASN A 1 207 ? 18.600 -11.208 -14.537 1.00 95.94 207 ASN A N 1
ATOM 1587 C CA . ASN A 1 207 ? 18.227 -11.288 -13.130 1.00 95.94 207 ASN A CA 1
ATOM 1588 C C . ASN A 1 207 ? 19.506 -11.453 -12.301 1.00 95.94 207 ASN A C 1
ATOM 1590 O O . ASN A 1 207 ? 20.318 -12.333 -12.599 1.00 95.94 207 ASN A O 1
ATOM 1594 N N . VAL A 1 208 ? 19.697 -10.594 -11.301 1.00 94.75 208 VAL A N 1
ATOM 1595 C CA . VAL A 1 208 ? 20.885 -10.560 -10.438 1.00 94.75 208 VAL A CA 1
ATOM 1596 C C . VAL A 1 208 ? 20.423 -10.568 -8.987 1.00 94.75 208 VAL A C 1
ATOM 1598 O O . VAL A 1 208 ? 19.709 -9.671 -8.561 1.00 94.75 208 VAL A O 1
ATOM 1601 N N . ASP A 1 209 ? 20.800 -11.594 -8.220 1.00 94.44 209 ASP A N 1
ATOM 1602 C CA . ASP A 1 209 ? 20.380 -11.761 -6.814 1.00 94.44 209 ASP A CA 1
ATOM 1603 C C . ASP A 1 209 ? 18.852 -11.622 -6.599 1.00 94.44 209 ASP A C 1
ATOM 1605 O O . ASP A 1 209 ? 18.368 -11.004 -5.647 1.00 94.44 209 ASP A O 1
ATOM 1609 N N . GLY A 1 210 ? 18.061 -12.165 -7.530 1.00 91.88 210 GLY A N 1
ATOM 1610 C CA . GLY A 1 210 ? 16.600 -12.086 -7.488 1.00 91.88 210 GLY A CA 1
ATOM 1611 C C . GLY A 1 210 ? 16.032 -10.718 -7.868 1.00 91.88 210 GLY A C 1
ATOM 1612 O O . GLY A 1 210 ? 14.821 -10.534 -7.773 1.00 91.88 210 GLY A O 1
ATOM 1613 N N . VAL A 1 211 ? 16.859 -9.759 -8.283 1.00 96.50 211 VAL A N 1
ATOM 1614 C CA . VAL A 1 211 ? 16.427 -8.469 -8.828 1.00 96.50 211 VAL A CA 1
ATOM 1615 C C . VAL A 1 211 ? 16.380 -8.583 -10.350 1.00 96.50 211 VAL A C 1
ATOM 1617 O O . VAL A 1 211 ? 17.405 -8.873 -10.969 1.00 96.50 211 VAL A O 1
ATOM 1620 N N . PRO A 1 212 ? 15.217 -8.397 -10.989 1.00 97.50 212 PRO A N 1
ATOM 1621 C CA . PRO A 1 212 ? 15.147 -8.337 -12.439 1.00 97.50 212 PRO A CA 1
ATOM 1622 C C . PRO A 1 212 ? 15.651 -6.976 -12.941 1.00 97.50 212 PRO A C 1
ATOM 1624 O O . PRO A 1 212 ? 15.227 -5.923 -12.458 1.00 97.50 212 PRO A O 1
ATOM 1627 N N . HIS A 1 213 ? 16.525 -7.014 -13.941 1.00 98.19 213 HIS A N 1
ATOM 1628 C CA . HIS A 1 213 ? 17.084 -5.843 -14.608 1.00 98.19 213 HIS A CA 1
ATOM 1629 C C . HIS A 1 213 ? 16.615 -5.768 -16.062 1.00 98.19 213 HIS A C 1
ATOM 1631 O O . HIS A 1 213 ? 16.499 -6.792 -16.746 1.00 98.19 213 HIS A O 1
ATOM 1637 N N . LEU A 1 214 ? 16.407 -4.546 -16.551 1.00 98.06 214 LEU A N 1
ATOM 1638 C CA . LEU A 1 214 ? 16.205 -4.238 -17.962 1.00 98.06 214 LEU A CA 1
ATOM 1639 C C . LEU A 1 214 ? 17.225 -3.194 -18.406 1.00 98.06 214 LEU A C 1
ATOM 1641 O O . LEU A 1 214 ? 17.203 -2.049 -17.965 1.00 98.06 214 LEU A O 1
ATOM 1645 N N . TYR A 1 215 ? 18.086 -3.593 -19.330 1.00 98.06 215 TYR A N 1
ATOM 1646 C CA . TYR A 1 215 ? 19.082 -2.729 -19.933 1.00 98.06 215 TYR A CA 1
ATOM 1647 C C . TYR A 1 215 ? 18.544 -2.122 -21.220 1.00 98.06 215 TYR A C 1
ATOM 1649 O O . TYR A 1 215 ? 18.114 -2.840 -22.126 1.00 98.06 215 TYR A O 1
ATOM 1657 N N . ILE A 1 216 ? 18.612 -0.799 -21.309 1.00 97.25 216 ILE A N 1
ATOM 1658 C CA . ILE A 1 216 ? 18.070 -0.011 -22.410 1.00 97.25 216 ILE A CA 1
ATOM 1659 C C . ILE A 1 216 ? 19.208 0.726 -23.105 1.00 97.25 216 ILE A C 1
ATOM 1661 O O . ILE A 1 216 ? 20.017 1.404 -22.466 1.00 97.25 216 ILE A O 1
ATOM 1665 N N . LYS A 1 217 ? 19.256 0.610 -24.434 1.00 95.81 217 LYS A N 1
ATOM 1666 C CA . LYS A 1 217 ? 20.247 1.288 -25.272 1.00 95.81 217 LYS A CA 1
ATOM 1667 C C . LYS A 1 217 ? 19.594 1.903 -26.515 1.00 95.81 217 LYS A C 1
ATOM 1669 O O . LYS A 1 217 ? 19.083 1.148 -27.347 1.00 95.81 217 LYS A O 1
ATOM 1674 N N . PRO A 1 218 ? 19.662 3.231 -26.706 1.00 96.69 218 PRO A N 1
ATOM 1675 C CA . PRO A 1 218 ? 19.201 3.855 -27.938 1.00 96.69 218 PRO A CA 1
ATOM 1676 C C . PRO A 1 218 ? 20.176 3.602 -29.099 1.00 96.69 218 PRO A C 1
ATOM 1678 O O . PRO A 1 218 ? 21.402 3.654 -28.956 1.00 96.69 218 PRO A O 1
ATOM 1681 N N . VAL A 1 219 ? 19.604 3.347 -30.274 1.00 95.25 219 VAL A N 1
ATOM 1682 C CA . VAL A 1 219 ? 20.280 3.088 -31.558 1.00 95.25 219 VAL A CA 1
ATOM 1683 C C . VAL A 1 219 ? 20.185 4.300 -32.493 1.00 95.25 219 VAL A C 1
ATOM 1685 O O . VAL A 1 219 ? 20.751 4.289 -33.584 1.00 95.25 219 VAL A O 1
ATOM 1688 N N . VAL A 1 220 ? 19.561 5.394 -32.061 1.00 93.12 220 VAL A N 1
ATOM 1689 C CA . VAL A 1 220 ? 19.475 6.668 -32.793 1.00 93.12 220 VAL A CA 1
ATOM 1690 C C . VAL A 1 220 ? 19.868 7.836 -31.886 1.00 93.12 220 VAL A C 1
ATOM 1692 O O . VAL A 1 220 ? 19.851 7.699 -30.665 1.00 93.12 220 VAL A O 1
ATOM 1695 N N . GLU A 1 221 ? 20.272 8.961 -32.478 1.00 90.62 221 GLU A N 1
ATOM 1696 C CA . GLU A 1 221 ? 20.694 10.165 -31.733 1.00 90.62 221 GLU A CA 1
ATOM 1697 C C . GLU A 1 221 ? 19.513 10.916 -31.108 1.00 90.62 221 GLU A C 1
ATOM 1699 O O . GLU A 1 221 ? 19.646 11.519 -30.047 1.00 90.62 221 GLU A O 1
ATOM 1704 N N . THR A 1 222 ? 18.349 10.896 -31.762 1.00 92.38 222 THR A N 1
ATOM 1705 C CA . THR A 1 222 ? 17.151 11.600 -31.298 1.00 92.38 222 THR A CA 1
ATOM 1706 C C . THR A 1 222 ? 15.931 10.703 -31.445 1.00 92.38 222 THR A C 1
ATOM 1708 O O . THR A 1 222 ? 15.532 10.372 -32.559 1.00 92.38 222 THR A O 1
ATOM 1711 N N . SER A 1 223 ? 15.342 10.294 -30.324 1.00 93.44 223 SER A N 1
ATOM 1712 C CA . SER A 1 223 ? 14.081 9.556 -30.266 1.00 93.44 223 SER A CA 1
ATOM 1713 C C . SER A 1 223 ? 13.388 9.794 -28.928 1.00 93.44 223 SER A C 1
ATOM 1715 O O . SER A 1 223 ? 14.020 9.979 -27.885 1.00 93.44 223 SER A O 1
ATOM 1717 N N . THR A 1 224 ? 12.060 9.813 -28.967 1.00 95.38 224 THR A N 1
ATOM 1718 C CA . THR A 1 224 ? 11.206 9.738 -27.783 1.00 95.38 224 THR A CA 1
ATOM 1719 C C . THR A 1 224 ? 10.155 8.679 -28.044 1.00 95.38 224 THR A C 1
ATOM 1721 O O . THR A 1 224 ? 9.431 8.772 -29.032 1.00 95.38 224 THR A O 1
ATOM 1724 N N . THR A 1 225 ? 10.074 7.680 -27.174 1.00 94.38 225 THR A N 1
ATOM 1725 C CA . THR A 1 225 ? 9.107 6.586 -27.299 1.00 94.38 225 THR A CA 1
ATOM 1726 C C . THR A 1 225 ? 8.580 6.193 -25.932 1.00 94.38 225 THR A C 1
ATOM 1728 O O . THR A 1 225 ? 9.222 6.428 -24.910 1.00 94.38 225 THR A O 1
ATOM 1731 N N . ASN A 1 226 ? 7.420 5.552 -25.909 1.00 93.25 226 ASN A N 1
ATOM 1732 C CA . ASN A 1 226 ? 6.968 4.826 -24.737 1.00 93.25 226 ASN A CA 1
ATOM 1733 C C . ASN A 1 226 ? 7.613 3.432 -24.666 1.00 93.25 226 ASN A C 1
ATOM 1735 O O . ASN A 1 226 ? 7.939 2.827 -25.695 1.00 93.25 226 ASN A O 1
ATOM 1739 N N . LEU A 1 227 ? 7.742 2.928 -23.441 1.00 95.38 227 LEU A N 1
ATOM 1740 C CA . LEU A 1 227 ? 8.051 1.537 -23.130 1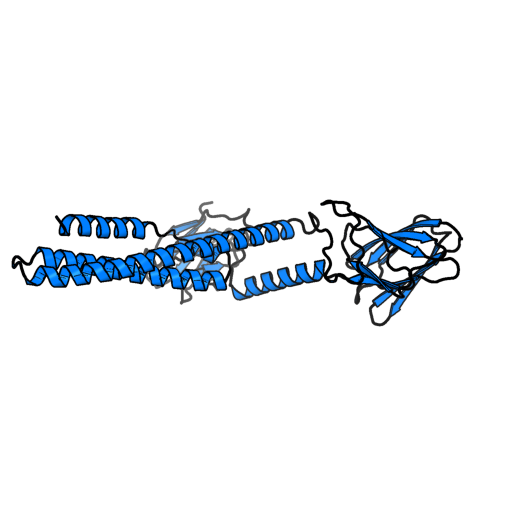.00 95.38 227 LEU A CA 1
ATOM 1741 C C . LEU A 1 227 ? 7.158 1.092 -21.965 1.00 95.38 227 LEU A C 1
ATOM 1743 O O . LEU A 1 227 ? 7.064 1.776 -20.951 1.00 95.38 227 LEU A O 1
ATOM 1747 N N . ILE A 1 228 ? 6.500 -0.050 -22.113 1.00 93.62 228 ILE A N 1
ATOM 1748 C CA . ILE A 1 228 ? 5.683 -0.684 -21.084 1.00 93.62 228 ILE A CA 1
ATOM 1749 C C . ILE A 1 228 ? 6.417 -1.932 -20.626 1.00 93.62 228 ILE A C 1
ATOM 1751 O O . ILE A 1 228 ? 6.752 -2.800 -21.438 1.00 93.62 228 ILE A O 1
ATOM 1755 N N . VAL A 1 229 ? 6.645 -2.025 -19.322 1.00 95.56 229 VAL A N 1
ATOM 1756 C CA . VAL A 1 229 ? 7.247 -3.199 -18.690 1.00 95.56 229 VAL A CA 1
ATOM 1757 C C . VAL A 1 229 ? 6.265 -3.733 -17.666 1.00 95.56 229 VAL A C 1
ATOM 1759 O O . VAL A 1 229 ? 5.770 -2.973 -16.842 1.00 95.56 229 VAL A O 1
ATOM 1762 N N . THR A 1 230 ? 5.981 -5.030 -17.696 1.00 92.44 230 THR A N 1
ATOM 1763 C CA . THR A 1 230 ? 5.166 -5.673 -16.658 1.00 92.44 230 THR A CA 1
ATOM 1764 C C . THR A 1 230 ? 5.940 -6.813 -16.022 1.00 92.44 230 THR A C 1
ATOM 1766 O O . THR A 1 230 ? 6.630 -7.581 -16.704 1.00 92.44 230 THR A O 1
ATOM 1769 N N . THR A 1 231 ? 5.846 -6.894 -14.702 1.00 93.38 231 THR A N 1
ATOM 1770 C CA . THR A 1 231 ? 6.394 -7.967 -13.878 1.00 93.38 231 THR A CA 1
ATOM 1771 C C . THR A 1 231 ? 5.250 -8.838 -13.353 1.00 93.38 231 THR A C 1
ATOM 1773 O O . THR A 1 231 ? 4.168 -8.879 -13.938 1.00 93.38 231 THR A O 1
ATOM 1776 N N . GLU A 1 232 ? 5.485 -9.594 -12.282 1.00 88.19 232 GLU A N 1
ATOM 1777 C CA . GLU A 1 232 ? 4.456 -10.430 -11.658 1.00 88.19 232 GLU A CA 1
ATOM 1778 C C . GLU A 1 232 ? 3.439 -9.619 -10.851 1.00 88.19 232 GLU A C 1
ATOM 1780 O O . GLU A 1 232 ? 2.276 -10.019 -10.806 1.00 88.19 232 GLU A O 1
ATOM 1785 N N . LYS A 1 233 ? 3.847 -8.500 -10.235 1.00 84.75 233 LYS A N 1
ATOM 1786 C CA . LYS A 1 233 ? 2.964 -7.661 -9.411 1.00 84.75 233 LYS A CA 1
ATOM 1787 C C . LYS A 1 233 ? 2.886 -6.210 -9.880 1.00 84.75 233 LYS A C 1
ATOM 1789 O O . LYS A 1 233 ? 1.938 -5.525 -9.506 1.00 84.75 233 LYS A O 1
ATOM 1794 N N . HIS A 1 234 ? 3.824 -5.741 -10.705 1.00 90.56 234 HIS A N 1
ATOM 1795 C CA . HIS A 1 234 ? 3.913 -4.332 -11.091 1.00 90.56 234 HIS A CA 1
ATOM 1796 C C . HIS A 1 234 ? 3.833 -4.109 -12.603 1.00 90.56 234 HIS A C 1
ATOM 1798 O O . HIS A 1 234 ? 4.248 -4.938 -13.415 1.00 90.56 234 HIS A O 1
ATOM 1804 N N . SER A 1 235 ? 3.322 -2.938 -12.984 1.00 90.88 235 SER A N 1
ATOM 1805 C CA . SER A 1 235 ? 3.304 -2.449 -14.362 1.00 90.88 235 SER A CA 1
ATOM 1806 C C . SER A 1 235 ? 3.913 -1.055 -14.402 1.00 90.88 235 SER A C 1
ATOM 1808 O O . SER A 1 235 ? 3.476 -0.160 -13.686 1.00 90.88 235 SER A O 1
ATOM 1810 N N . TYR A 1 236 ? 4.899 -0.857 -15.267 1.00 94.00 236 TYR A N 1
ATOM 1811 C CA . TYR A 1 236 ? 5.654 0.381 -15.394 1.00 94.00 236 TYR A CA 1
ATOM 1812 C C . TYR A 1 236 ? 5.357 1.019 -16.747 1.00 94.00 236 TYR A C 1
ATOM 1814 O O . TYR A 1 236 ? 5.618 0.426 -17.797 1.00 94.00 236 TYR A O 1
ATOM 1822 N N . GLN A 1 237 ? 4.824 2.240 -16.710 1.00 92.06 237 GLN A N 1
ATOM 1823 C CA . GLN A 1 237 ? 4.627 3.079 -17.888 1.00 92.06 237 GLN A CA 1
ATOM 1824 C C . GLN A 1 237 ? 5.826 4.017 -18.012 1.00 92.06 237 GLN A C 1
ATOM 1826 O O . GLN A 1 237 ? 6.033 4.874 -17.151 1.00 92.06 237 GLN A O 1
ATOM 1831 N N . LEU A 1 238 ? 6.635 3.856 -19.057 1.00 95.50 238 LEU A N 1
ATOM 1832 C CA . LEU A 1 238 ? 7.869 4.616 -19.237 1.00 95.50 238 LEU A CA 1
ATOM 1833 C C . LEU A 1 238 ? 7.796 5.496 -20.488 1.00 95.50 238 LEU A C 1
ATOM 1835 O O . LEU A 1 238 ? 7.294 5.072 -21.529 1.00 95.50 238 LEU A O 1
ATOM 1839 N N . ILE A 1 239 ? 8.374 6.692 -20.405 1.00 94.94 239 ILE A N 1
ATOM 1840 C CA . ILE A 1 239 ? 8.794 7.492 -21.559 1.00 94.94 239 ILE A CA 1
ATOM 1841 C C . ILE A 1 239 ? 10.316 7.459 -21.600 1.00 94.94 239 ILE A C 1
ATOM 1843 O O . ILE A 1 239 ? 10.975 7.921 -20.673 1.00 94.94 239 ILE A O 1
ATOM 1847 N N . LEU A 1 240 ? 10.878 6.966 -22.695 1.00 96.12 240 LEU A N 1
ATOM 1848 C CA . LEU A 1 240 ? 12.306 7.032 -22.965 1.00 96.12 240 LEU A CA 1
ATOM 1849 C C . LEU A 1 240 ? 12.586 8.238 -23.850 1.00 96.12 240 LEU A C 1
ATOM 1851 O O . LEU A 1 240 ? 11.924 8.429 -24.871 1.00 96.12 240 LEU A O 1
ATOM 1855 N N . ASN A 1 241 ? 13.573 9.040 -23.472 1.00 95.44 241 ASN A N 1
ATOM 1856 C CA . ASN A 1 241 ? 13.993 10.213 -24.223 1.00 95.44 241 ASN A CA 1
ATOM 1857 C C . ASN A 1 241 ? 15.513 10.191 -24.399 1.00 95.44 241 ASN A C 1
ATOM 1859 O O . ASN A 1 241 ? 16.256 9.985 -23.444 1.00 95.44 241 ASN A O 1
ATOM 1863 N N . THR A 1 242 ? 15.993 10.375 -25.623 1.00 96.25 242 THR A N 1
ATOM 1864 C CA . THR A 1 242 ? 17.431 10.527 -25.873 1.00 96.25 242 THR A CA 1
ATOM 1865 C C . THR A 1 242 ? 17.910 11.935 -25.510 1.00 96.25 242 THR A C 1
ATOM 1867 O O . THR A 1 242 ? 17.289 12.902 -25.949 1.00 96.25 242 THR A O 1
ATOM 1870 N N . SER A 1 243 ? 19.045 12.057 -24.818 1.00 93.62 243 SER A N 1
ATOM 1871 C CA . SER A 1 243 ? 19.731 13.332 -24.549 1.00 93.62 243 SER A CA 1
ATOM 1872 C C . SER A 1 243 ? 21.252 13.194 -24.706 1.00 93.62 243 SER A C 1
ATOM 1874 O O . SER A 1 243 ? 21.795 12.106 -24.899 1.00 93.62 243 SER A O 1
ATOM 1876 N N . ASP A 1 244 ? 21.957 14.316 -24.601 1.00 92.50 244 ASP A N 1
ATOM 1877 C CA . ASP A 1 244 ? 23.415 14.421 -24.451 1.00 92.50 244 ASP A CA 1
ATOM 1878 C C . ASP A 1 244 ? 23.951 13.900 -23.097 1.00 92.50 244 ASP A C 1
ATOM 1880 O O . ASP A 1 244 ? 25.155 13.675 -22.947 1.00 92.50 244 ASP A O 1
ATOM 1884 N N . TRP A 1 245 ? 23.064 13.632 -22.137 1.00 92.62 245 TRP A N 1
ATOM 1885 C CA . TRP A 1 245 ? 23.320 12.952 -20.865 1.00 92.62 245 TRP A CA 1
ATOM 1886 C C . TRP A 1 245 ? 22.337 11.777 -20.679 1.00 92.62 245 TRP A C 1
ATOM 1888 O O . TRP A 1 245 ? 21.437 11.576 -21.491 1.00 92.62 245 TRP A O 1
ATOM 1898 N N . TYR A 1 246 ? 22.529 10.951 -19.649 1.00 94.25 246 TYR A N 1
ATOM 1899 C CA . TYR A 1 246 ? 21.673 9.786 -19.390 1.00 94.25 246 TYR A CA 1
ATOM 1900 C C . TYR A 1 246 ? 21.549 9.486 -17.900 1.00 94.25 246 TYR A C 1
ATOM 1902 O O . TYR A 1 246 ? 22.402 9.895 -17.113 1.00 94.25 246 TYR A O 1
ATOM 1910 N N . ASN A 1 247 ? 20.514 8.730 -17.538 1.00 94.31 247 ASN A N 1
ATOM 1911 C CA . ASN A 1 247 ? 20.391 8.079 -16.241 1.00 94.31 247 ASN A CA 1
ATOM 1912 C C . ASN A 1 247 ? 21.110 6.717 -16.309 1.00 94.31 247 ASN A C 1
ATOM 1914 O O . ASN A 1 247 ? 20.651 5.848 -17.056 1.00 94.31 247 ASN A O 1
ATOM 1918 N N . PRO A 1 248 ? 22.228 6.504 -15.585 1.00 93.44 248 PRO A N 1
ATOM 1919 C CA . PRO A 1 248 ? 22.949 5.232 -15.650 1.00 93.44 248 PRO A CA 1
ATOM 1920 C C . PRO A 1 248 ? 22.184 4.090 -14.990 1.00 93.44 248 PRO A C 1
ATOM 1922 O O . PRO A 1 248 ? 22.092 3.005 -15.555 1.00 93.44 248 PRO A O 1
ATOM 1925 N N . MET A 1 249 ? 21.608 4.363 -13.821 1.00 93.44 249 MET A N 1
ATOM 1926 C CA . MET A 1 249 ? 20.820 3.416 -13.047 1.00 93.44 249 MET A CA 1
ATOM 1927 C C . MET A 1 249 ? 19.498 4.057 -12.634 1.00 93.44 249 MET A C 1
ATOM 1929 O O . MET A 1 249 ? 19.483 5.203 -12.179 1.00 93.44 249 MET A O 1
ATOM 1933 N N . VAL A 1 250 ? 18.400 3.318 -12.754 1.00 94.50 250 VAL A N 1
ATOM 1934 C CA . VAL A 1 250 ? 17.070 3.725 -12.294 1.00 94.50 250 VAL A CA 1
ATOM 1935 C C . VAL A 1 250 ? 16.486 2.628 -11.418 1.00 94.50 250 VAL A C 1
ATOM 1937 O O . VAL A 1 250 ? 16.501 1.452 -11.782 1.00 94.50 250 VAL A O 1
ATOM 1940 N N . THR A 1 251 ? 15.949 3.021 -10.270 1.00 92.69 251 THR A N 1
ATOM 1941 C CA . THR A 1 251 ? 15.250 2.127 -9.346 1.00 92.69 251 THR A CA 1
ATOM 1942 C C . THR A 1 251 ? 13.938 2.750 -8.877 1.00 92.69 251 THR A C 1
ATOM 1944 O O . THR A 1 251 ? 13.672 3.931 -9.108 1.00 92.69 251 THR A O 1
ATOM 1947 N N . TRP A 1 252 ? 13.110 1.950 -8.206 1.00 89.62 252 TRP A N 1
ATOM 1948 C CA . TRP A 1 252 ? 11.857 2.399 -7.603 1.00 89.62 252 TRP A CA 1
ATOM 1949 C C . TRP A 1 252 ? 11.821 2.075 -6.109 1.00 89.62 252 TRP A C 1
ATOM 1951 O O . TRP A 1 252 ? 12.317 1.029 -5.686 1.00 89.62 252 TRP A O 1
ATOM 1961 N N . THR A 1 253 ? 11.198 2.949 -5.321 1.00 81.88 253 THR A N 1
ATOM 1962 C CA . THR A 1 253 ? 10.752 2.654 -3.955 1.00 81.88 253 THR A CA 1
ATOM 1963 C C . THR A 1 253 ? 9.270 2.300 -3.946 1.00 81.88 253 THR A C 1
ATOM 1965 O O . THR A 1 253 ? 8.496 2.790 -4.767 1.00 81.88 253 THR A O 1
ATOM 1968 N N . TYR A 1 254 ? 8.869 1.462 -2.992 1.00 77.62 254 TYR A N 1
ATOM 1969 C CA . TYR A 1 254 ? 7.513 0.906 -2.889 1.00 77.62 254 TYR A CA 1
ATOM 1970 C C . TYR A 1 254 ? 6.864 1.278 -1.549 1.00 77.62 254 TYR A C 1
ATOM 1972 O O . TYR A 1 254 ? 6.004 0.569 -1.039 1.00 77.62 254 TYR A O 1
ATOM 1980 N N . GLU A 1 255 ? 7.287 2.401 -0.958 1.00 60.47 255 GLU A N 1
ATOM 1981 C CA . GLU A 1 255 ? 6.882 2.849 0.386 1.00 60.47 255 GLU A CA 1
ATOM 1982 C C . GLU A 1 255 ? 5.363 2.948 0.549 1.00 60.47 255 GLU A C 1
ATOM 1984 O O . GLU A 1 255 ? 4.818 2.593 1.587 1.00 60.47 255 GLU A O 1
ATOM 1989 N N . ALA A 1 256 ? 4.685 3.365 -0.516 1.00 54.06 256 ALA A N 1
ATOM 1990 C CA . ALA A 1 256 ? 3.238 3.384 -0.646 1.00 54.06 256 ALA A CA 1
ATOM 1991 C C . ALA A 1 256 ? 2.571 2.048 -0.319 1.00 54.06 256 ALA A C 1
ATOM 1993 O O . ALA A 1 256 ? 1.697 1.937 0.541 1.00 54.06 256 ALA A O 1
ATOM 1994 N N . GLU A 1 257 ? 3.021 1.021 -1.028 1.00 54.31 257 GLU A N 1
ATOM 1995 C CA . GLU A 1 257 ? 2.513 -0.329 -0.907 1.00 54.31 257 GLU A CA 1
ATOM 1996 C C . GLU A 1 257 ? 2.959 -0.945 0.417 1.00 54.31 257 GLU A C 1
ATOM 1998 O O . GLU A 1 257 ? 2.177 -1.621 1.074 1.00 54.31 257 GLU A O 1
ATOM 2003 N N . ASN A 1 258 ? 4.185 -0.665 0.861 1.00 51.91 258 ASN A N 1
ATOM 2004 C CA . ASN A 1 258 ? 4.694 -1.126 2.149 1.00 51.91 258 ASN A CA 1
ATOM 2005 C C . ASN A 1 258 ? 3.875 -0.563 3.316 1.00 51.91 258 ASN A C 1
ATOM 2007 O O . ASN A 1 258 ? 3.552 -1.303 4.246 1.00 51.91 258 ASN A O 1
ATOM 2011 N N . LEU A 1 259 ? 3.492 0.716 3.256 1.00 49.50 259 LEU A N 1
ATOM 2012 C CA . LEU A 1 259 ? 2.617 1.342 4.242 1.00 49.50 259 LEU A CA 1
ATOM 2013 C C . LEU A 1 259 ? 1.217 0.725 4.193 1.00 49.50 259 LEU A C 1
ATOM 2015 O O . LEU A 1 259 ? 0.698 0.322 5.231 1.00 49.50 259 LEU A O 1
ATOM 2019 N N . ALA A 1 260 ? 0.632 0.579 3.002 1.00 48.16 260 ALA A N 1
ATOM 2020 C CA . ALA A 1 260 ? -0.671 -0.057 2.817 1.00 48.16 260 ALA A CA 1
ATOM 2021 C C . ALA A 1 260 ? -0.691 -1.505 3.336 1.00 48.16 260 ALA A C 1
ATOM 2023 O O . ALA A 1 260 ? -1.572 -1.884 4.107 1.00 48.16 260 ALA A O 1
ATOM 2024 N N . ASN A 1 261 ? 0.315 -2.305 2.980 1.00 48.97 261 ASN A N 1
ATOM 2025 C CA . ASN A 1 261 ? 0.492 -3.682 3.431 1.00 48.97 261 ASN A CA 1
ATOM 2026 C C . ASN A 1 261 ? 0.749 -3.755 4.938 1.00 48.97 261 ASN A C 1
ATOM 2028 O O . ASN A 1 261 ? 0.215 -4.645 5.595 1.00 48.97 261 ASN A O 1
ATOM 2032 N N . GLY A 1 262 ? 1.523 -2.823 5.498 1.00 43.34 262 GLY A N 1
ATOM 2033 C CA . GLY A 1 262 ? 1.766 -2.712 6.934 1.00 43.34 262 GLY A CA 1
ATOM 2034 C C . GLY A 1 262 ? 0.499 -2.362 7.712 1.00 43.34 262 GLY A C 1
ATOM 2035 O O . GLY A 1 262 ? 0.206 -2.992 8.726 1.00 43.34 262 GLY A O 1
ATOM 2036 N N . LEU A 1 263 ? -0.306 -1.427 7.206 1.00 46.72 263 LEU A N 1
ATOM 2037 C CA . LEU A 1 263 ? -1.604 -1.071 7.777 1.00 46.72 263 LEU A CA 1
ATOM 2038 C C . LEU A 1 263 ? -2.613 -2.216 7.643 1.00 46.72 263 LEU A C 1
ATOM 2040 O O . LEU A 1 263 ? -3.329 -2.502 8.596 1.00 46.72 263 LEU A O 1
ATOM 2044 N N . LEU A 1 264 ? -2.634 -2.930 6.514 1.00 45.56 264 LEU A N 1
ATOM 2045 C CA . LEU A 1 264 ? -3.451 -4.131 6.313 1.00 45.56 264 LEU A CA 1
ATOM 2046 C C . LEU A 1 264 ? -3.012 -5.286 7.218 1.00 45.56 264 LEU A C 1
ATOM 2048 O O . LEU A 1 264 ? -3.859 -6.008 7.741 1.00 45.56 264 LEU A O 1
ATOM 2052 N N . ALA A 1 265 ? -1.708 -5.489 7.400 1.00 48.03 265 ALA A N 1
ATOM 2053 C CA . ALA A 1 265 ? -1.157 -6.501 8.294 1.00 48.03 265 ALA A CA 1
ATOM 2054 C C . ALA A 1 265 ? -1.486 -6.168 9.748 1.00 48.03 265 ALA A C 1
ATOM 2056 O O . ALA A 1 265 ? -1.989 -7.038 10.450 1.00 48.03 265 ALA A O 1
ATOM 2057 N N . LYS A 1 266 ? -1.325 -4.905 10.154 1.00 49.00 266 LYS A N 1
ATOM 2058 C CA . LYS A 1 266 ? -1.732 -4.415 11.472 1.00 49.00 266 LYS A CA 1
ATOM 2059 C C . LYS A 1 266 ? -3.241 -4.529 11.671 1.00 49.00 266 LYS A C 1
ATOM 2061 O O . LYS A 1 266 ? -3.668 -5.064 12.675 1.00 49.00 266 LYS A O 1
ATOM 2066 N N . ALA A 1 267 ? -4.061 -4.176 10.683 1.00 48.78 267 ALA A N 1
ATOM 2067 C CA . ALA A 1 267 ? -5.511 -4.363 10.744 1.00 48.78 267 ALA A CA 1
ATOM 2068 C C . ALA A 1 267 ? -5.912 -5.850 10.810 1.00 48.78 267 ALA A C 1
ATOM 2070 O O . ALA A 1 267 ? -6.887 -6.203 11.474 1.00 48.78 267 ALA A O 1
ATOM 2071 N N . LYS A 1 268 ? -5.171 -6.749 10.144 1.00 43.75 268 LYS A N 1
ATOM 2072 C CA . LYS A 1 268 ? -5.350 -8.208 10.249 1.00 43.75 268 LYS A CA 1
ATOM 2073 C C . LYS A 1 268 ? -4.907 -8.736 11.610 1.00 43.75 268 LYS A C 1
ATOM 2075 O O . LYS A 1 268 ? -5.602 -9.578 12.166 1.00 43.75 268 LYS A O 1
ATOM 2080 N N . GLU A 1 269 ? -3.796 -8.254 12.147 1.00 44.47 269 GLU A N 1
ATOM 2081 C CA . GLU A 1 269 ? -3.289 -8.596 13.474 1.00 44.47 269 GLU A CA 1
ATOM 2082 C C . GLU A 1 269 ? -4.235 -8.083 14.560 1.00 44.47 269 GLU A C 1
ATOM 2084 O O . GLU A 1 269 ? -4.665 -8.856 15.410 1.00 44.47 269 GLU A O 1
ATOM 2089 N N . ASP A 1 270 ? -4.706 -6.846 14.452 1.00 41.56 270 ASP A N 1
ATOM 2090 C CA . ASP A 1 270 ? -5.752 -6.279 15.294 1.00 41.56 270 ASP A CA 1
ATOM 2091 C C . ASP A 1 270 ? -7.042 -7.098 15.163 1.00 41.56 270 ASP A C 1
ATOM 2093 O O . ASP A 1 270 ? -7.677 -7.393 16.169 1.00 41.56 270 ASP A O 1
ATOM 2097 N N . ARG A 1 271 ? -7.415 -7.576 13.966 1.00 36.44 271 ARG A N 1
ATOM 2098 C CA . ARG A 1 271 ? -8.575 -8.472 13.752 1.00 36.44 271 ARG A CA 1
ATOM 2099 C C . ARG A 1 271 ? -8.381 -9.875 14.343 1.00 36.44 271 ARG A C 1
ATOM 2101 O O . ARG A 1 271 ? -9.361 -10.492 14.770 1.00 36.44 271 ARG A O 1
ATOM 2108 N N . LEU A 1 272 ? -7.151 -10.386 14.376 1.00 35.84 272 LEU A N 1
ATOM 2109 C CA . LEU A 1 272 ? -6.795 -11.663 15.004 1.00 35.84 272 LEU A CA 1
ATOM 2110 C C . LEU A 1 272 ? -6.747 -11.540 16.535 1.00 35.84 272 LEU A C 1
ATOM 2112 O O . LEU A 1 272 ? -7.181 -12.460 17.227 1.00 35.84 272 LEU A O 1
ATOM 2116 N N . THR A 1 273 ? -6.315 -10.387 17.050 1.00 37.97 273 THR A N 1
ATOM 2117 C CA . THR A 1 273 ? -6.151 -10.098 18.483 1.00 37.97 273 THR A CA 1
ATOM 2118 C C . THR A 1 273 ? -7.464 -9.650 19.136 1.00 37.97 273 THR A C 1
ATOM 2120 O O . THR A 1 273 ? -7.742 -10.011 20.275 1.00 37.97 273 THR A O 1
ATOM 2123 N N . THR A 1 274 ? -8.335 -8.941 18.406 1.00 36.53 274 THR A N 1
ATOM 2124 C CA . THR A 1 274 ? -9.640 -8.450 18.909 1.00 36.53 274 THR A CA 1
ATOM 2125 C C . THR A 1 274 ? -10.794 -9.426 18.737 1.00 36.53 274 THR A C 1
ATOM 2127 O O . THR A 1 274 ? -11.932 -9.084 19.045 1.00 36.53 274 THR A O 1
ATOM 2130 N N . GLY A 1 275 ? -10.554 -10.645 18.246 1.00 38.03 275 GLY A N 1
ATOM 2131 C CA . GLY A 1 275 ? -11.588 -11.670 18.277 1.00 38.03 275 GLY A CA 1
ATOM 2132 C C . GLY A 1 275 ? -12.885 -11.292 17.542 1.00 38.03 275 GLY A C 1
ATOM 2133 O O . GLY A 1 275 ? -13.904 -11.939 17.761 1.00 38.03 275 GLY A O 1
ATOM 2134 N N . GLN A 1 276 ? -12.891 -10.352 16.593 1.00 39.78 276 GLN A N 1
ATOM 2135 C CA . GLN A 1 276 ? -14.137 -10.017 15.901 1.00 39.78 276 GLN A CA 1
ATOM 2136 C C . GLN A 1 276 ? -14.596 -11.189 15.024 1.00 39.78 276 GLN A C 1
ATOM 2138 O O . GLN A 1 276 ? -13.842 -11.779 14.241 1.00 39.78 276 GLN A O 1
ATOM 2143 N N . VAL A 1 277 ? -15.839 -11.612 15.239 1.00 38.41 277 VAL A N 1
ATOM 2144 C CA . VAL A 1 277 ? -16.543 -12.558 14.382 1.00 38.41 277 VAL A CA 1
ATOM 2145 C C . VAL A 1 277 ? -16.828 -11.841 13.073 1.00 38.41 277 VAL A C 1
ATOM 2147 O O . VAL A 1 277 ? -17.718 -11.005 12.995 1.00 38.41 277 VAL A O 1
ATOM 2150 N N . ALA A 1 278 ? -16.030 -12.126 12.052 1.00 44.34 278 ALA A N 1
ATOM 2151 C CA . ALA A 1 278 ? -16.299 -11.615 10.725 1.00 44.34 278 ALA A CA 1
ATOM 2152 C C . ALA A 1 278 ? -17.539 -12.312 10.160 1.00 44.34 278 ALA A C 1
ATOM 2154 O O . ALA A 1 278 ? -17.486 -13.502 9.847 1.00 44.34 278 ALA A O 1
ATOM 2155 N N . THR A 1 279 ? -18.636 -11.573 10.044 1.00 41.50 279 THR A N 1
ATOM 2156 C CA . THR A 1 279 ? -19.718 -11.899 9.116 1.00 41.50 279 THR A CA 1
ATOM 2157 C C . THR A 1 279 ? -19.189 -11.651 7.711 1.00 41.50 279 THR A C 1
ATOM 2159 O O . THR A 1 279 ? -18.778 -10.532 7.403 1.00 41.50 279 THR A O 1
ATOM 2162 N N . THR A 1 280 ? -19.131 -12.692 6.881 1.00 41.97 280 THR A N 1
ATOM 2163 C CA . THR A 1 280 ? -18.451 -12.637 5.573 1.00 41.97 280 THR A CA 1
ATOM 2164 C C . THR A 1 280 ? -19.185 -11.733 4.574 1.00 41.97 280 THR A C 1
ATOM 2166 O O . THR A 1 280 ? -18.605 -11.330 3.570 1.00 41.97 280 THR A O 1
ATOM 2169 N N . ASN A 1 281 ? -20.440 -11.365 4.853 1.00 43.47 281 ASN A N 1
ATOM 2170 C CA . ASN A 1 281 ? -21.234 -10.495 3.997 1.00 43.47 281 ASN A CA 1
ATOM 2171 C C . ASN A 1 281 ? -22.336 -9.778 4.809 1.00 43.47 281 ASN A C 1
ATOM 2173 O O . ASN A 1 281 ? -23.290 -10.402 5.268 1.00 43.47 281 ASN A O 1
ATOM 2177 N N . ILE A 1 282 ? -22.191 -8.464 5.021 1.00 44.91 282 ILE A N 1
ATOM 2178 C CA . ILE A 1 282 ? -23.161 -7.640 5.776 1.00 44.91 282 ILE A CA 1
ATOM 2179 C C . ILE A 1 282 ? -24.490 -7.508 5.007 1.00 44.91 282 ILE A C 1
ATOM 2181 O O . ILE A 1 282 ? -25.550 -7.390 5.620 1.00 44.91 282 ILE A O 1
ATOM 2185 N N . ALA A 1 283 ? -24.459 -7.588 3.672 1.00 40.03 283 ALA A N 1
ATOM 2186 C CA . ALA A 1 283 ? -25.639 -7.426 2.823 1.00 40.03 283 ALA A CA 1
ATOM 2187 C C . ALA A 1 283 ? -26.557 -8.667 2.783 1.00 40.03 283 ALA A C 1
ATOM 2189 O O . ALA A 1 283 ? -27.694 -8.562 2.328 1.00 40.03 283 ALA A O 1
ATOM 2190 N N . SER A 1 284 ? -26.100 -9.831 3.268 1.00 53.59 284 SER A N 1
ATOM 2191 C CA . SER A 1 284 ? -26.862 -11.094 3.279 1.00 53.59 284 SER A CA 1
ATOM 2192 C C . SER A 1 284 ? -27.261 -11.573 4.678 1.00 53.59 284 SER A C 1
ATOM 2194 O O . SER A 1 284 ? -27.598 -12.746 4.853 1.00 53.59 284 SER A O 1
ATOM 2196 N N . LEU A 1 285 ? -27.231 -10.686 5.680 1.00 66.75 285 LEU A N 1
ATOM 2197 C CA . LEU A 1 285 ? -27.613 -11.041 7.044 1.00 66.75 285 LEU A CA 1
ATOM 2198 C C . LEU A 1 285 ? -29.120 -11.324 7.150 1.00 66.75 285 LEU A C 1
ATOM 2200 O O . LEU A 1 285 ? -29.960 -10.465 6.886 1.00 66.75 285 LEU A O 1
ATOM 2204 N N . ASP A 1 286 ? -29.459 -12.532 7.589 1.00 71.88 286 ASP A N 1
ATOM 2205 C CA . ASP A 1 286 ? -30.824 -12.972 7.851 1.00 71.88 286 ASP A CA 1
ATOM 2206 C C . ASP A 1 286 ? -31.092 -13.020 9.359 1.00 71.88 286 ASP A C 1
ATOM 2208 O O . ASP A 1 286 ? -30.543 -13.853 10.080 1.00 71.88 286 ASP A O 1
ATOM 2212 N N . PHE A 1 287 ? -31.968 -12.130 9.826 1.00 75.88 287 PHE A N 1
ATOM 2213 C CA . PHE A 1 287 ? -32.386 -12.000 11.226 1.00 75.88 287 PHE A CA 1
ATOM 2214 C C . PHE A 1 287 ? -33.711 -12.717 11.526 1.00 75.88 287 PHE A C 1
ATOM 2216 O O . PHE A 1 287 ? -34.296 -12.529 12.593 1.00 75.88 287 PHE A O 1
ATOM 2223 N N . SER A 1 288 ? -34.219 -13.545 10.607 1.00 79.19 288 SER A N 1
ATOM 2224 C CA . SER A 1 288 ? -35.558 -14.150 10.691 1.00 79.19 288 SER A CA 1
ATOM 2225 C C . SER A 1 288 ? -35.646 -15.329 11.671 1.00 79.19 288 SER A C 1
ATOM 2227 O O . SER A 1 288 ? -36.344 -16.309 11.415 1.00 79.19 288 SER A O 1
ATOM 2229 N N . TYR A 1 289 ? -34.968 -15.265 12.815 1.00 82.06 289 TYR A N 1
ATOM 2230 C CA . TYR A 1 289 ? -34.980 -16.304 13.842 1.00 82.06 289 TYR A CA 1
ATOM 2231 C C . TYR A 1 289 ? -35.820 -15.878 15.047 1.00 82.06 289 TYR A C 1
ATOM 2233 O O . TYR A 1 289 ? -35.715 -14.764 15.550 1.00 82.06 289 TYR A O 1
ATOM 2241 N N . ARG A 1 290 ? -36.645 -16.796 15.554 1.00 85.75 290 ARG A N 1
ATOM 2242 C CA . ARG A 1 290 ? -37.405 -16.625 16.795 1.00 85.75 290 ARG A CA 1
ATOM 2243 C C . ARG A 1 290 ? -36.876 -17.534 17.890 1.00 85.75 290 ARG A C 1
ATOM 2245 O O . ARG A 1 290 ? -36.694 -18.731 17.677 1.00 85.75 290 ARG A O 1
ATOM 2252 N N . VAL A 1 291 ? -36.681 -16.956 19.069 1.00 87.81 291 VAL A N 1
ATOM 2253 C CA . VAL A 1 291 ? -36.205 -17.637 20.276 1.00 87.81 291 VAL A CA 1
ATOM 2254 C C . VAL A 1 291 ? -37.386 -17.878 21.218 1.00 87.81 291 VAL A C 1
ATOM 2256 O O . VAL A 1 291 ? -38.223 -17.002 21.421 1.00 87.81 291 VAL A O 1
ATOM 2259 N N . SER A 1 292 ? -37.472 -19.078 21.787 1.00 86.75 292 SER A N 1
ATOM 2260 C CA . SER A 1 292 ? -38.520 -19.498 22.727 1.00 86.75 292 SER A CA 1
ATOM 2261 C C . SER A 1 292 ? -37.967 -20.505 23.740 1.00 86.75 292 SER A C 1
ATOM 2263 O O . SER A 1 292 ? -36.945 -21.135 23.477 1.00 86.75 292 SER A O 1
ATOM 2265 N N . GLY A 1 293 ? -38.638 -20.694 24.879 1.00 85.56 293 GLY A N 1
ATOM 2266 C CA . GLY A 1 293 ? -38.155 -21.584 25.947 1.00 85.56 293 GLY A CA 1
ATOM 2267 C C . GLY A 1 293 ? -36.992 -20.988 26.754 1.00 85.56 293 GLY A C 1
ATOM 2268 O O . GLY A 1 293 ? -36.537 -19.882 26.464 1.00 85.56 293 GLY A O 1
ATOM 2269 N N . GLY A 1 294 ? -36.553 -21.698 27.794 1.00 77.62 294 GLY A N 1
ATOM 2270 C CA . GLY A 1 294 ? -35.544 -21.233 28.758 1.00 77.62 294 GLY A CA 1
ATOM 2271 C C . GLY A 1 294 ? -35.970 -20.031 29.612 1.00 77.62 294 GLY A C 1
ATOM 2272 O O . GLY A 1 294 ? -36.986 -19.376 29.330 1.00 77.62 294 GLY A O 1
ATOM 2273 N N . GLU A 1 295 ? -35.184 -19.734 30.648 1.00 73.81 295 GLU A N 1
ATOM 2274 C CA . GLU A 1 295 ? -35.361 -18.532 31.470 1.00 73.81 295 GLU A CA 1
ATOM 2275 C C . GLU A 1 295 ? -34.934 -17.257 30.728 1.00 73.81 295 GLU A C 1
ATOM 2277 O O . GLU A 1 295 ? -34.098 -17.284 29.826 1.00 73.81 295 GLU A O 1
ATOM 2282 N N . SER A 1 296 ? -35.499 -16.106 31.113 1.00 65.25 296 SER A N 1
ATOM 2283 C CA . SER A 1 296 ? -35.234 -14.826 30.436 1.00 65.25 296 SER A CA 1
ATOM 2284 C C . SER A 1 296 ? -33.760 -14.411 30.469 1.00 65.25 296 SER A C 1
ATOM 2286 O O . SER A 1 296 ? -33.303 -13.753 29.543 1.00 65.25 296 SER A O 1
ATOM 2288 N N . SER A 1 297 ? -33.028 -14.783 31.519 1.00 73.06 297 SER A N 1
ATOM 2289 C CA . SER A 1 297 ? -31.601 -14.490 31.712 1.00 73.06 297 SER A CA 1
ATOM 2290 C C . SER A 1 297 ? -30.677 -15.354 30.847 1.00 73.06 297 SER A C 1
ATOM 2292 O O . SER A 1 297 ? -29.544 -14.955 30.582 1.00 73.06 297 SER A O 1
ATOM 2294 N N . SER A 1 298 ? -31.159 -16.521 30.415 1.00 74.31 298 SER A N 1
ATOM 2295 C CA . SER A 1 298 ? -30.411 -17.517 29.641 1.00 74.31 298 SER A CA 1
ATOM 2296 C C . SER A 1 298 ? -30.663 -17.411 28.133 1.00 74.31 298 SER A C 1
ATOM 2298 O O . SER A 1 298 ? -29.977 -18.059 27.339 1.00 74.31 298 SER A O 1
ATOM 2300 N N . ARG A 1 299 ? -31.660 -16.619 27.714 1.00 82.19 299 ARG A N 1
ATOM 2301 C CA . ARG A 1 299 ? -32.045 -16.476 26.306 1.00 82.19 299 ARG A CA 1
ATOM 2302 C C . ARG A 1 299 ? -30.990 -15.709 25.504 1.00 82.19 299 ARG A C 1
ATOM 2304 O O . ARG A 1 299 ? -30.485 -14.692 25.974 1.00 82.19 299 ARG A O 1
ATOM 2311 N N . PRO A 1 300 ? -30.704 -16.144 24.266 1.00 84.62 300 PRO A N 1
ATOM 2312 C CA . PRO A 1 300 ? -30.030 -15.300 23.296 1.00 84.62 300 PRO A CA 1
ATOM 2313 C C . PRO A 1 300 ? -30.784 -13.981 23.114 1.00 84.62 300 PRO A C 1
ATOM 2315 O O . PRO A 1 300 ? -32.004 -13.993 22.931 1.00 84.62 300 PRO A O 1
ATOM 2318 N N . SER A 1 301 ? -30.062 -12.866 23.109 1.00 81.44 301 SER A N 1
ATOM 2319 C CA . SER A 1 301 ? -30.620 -11.552 22.792 1.00 81.44 301 SER A CA 1
ATOM 2320 C C . SER A 1 301 ? -30.748 -11.307 21.296 1.00 81.44 301 SER A C 1
ATOM 2322 O O . SER A 1 301 ? -31.555 -10.482 20.874 1.00 81.44 301 SER A O 1
ATOM 2324 N N . MET A 1 302 ? -29.994 -12.043 20.474 1.00 79.19 302 MET A N 1
ATOM 2325 C CA . MET A 1 302 ? -30.096 -11.951 19.021 1.00 79.19 302 MET A CA 1
ATOM 2326 C C . MET A 1 302 ? -29.646 -13.242 18.343 1.00 79.19 302 MET A C 1
ATOM 2328 O O . MET A 1 302 ? -28.685 -13.875 18.776 1.00 79.19 302 MET A O 1
ATOM 2332 N N . VAL A 1 303 ? -30.311 -13.618 17.251 1.00 83.06 303 VAL A N 1
ATOM 2333 C CA . VAL A 1 303 ? -29.873 -14.714 16.380 1.00 83.06 303 VAL A CA 1
ATOM 2334 C C . VAL A 1 303 ? -29.968 -14.272 14.928 1.00 83.06 303 VAL A C 1
ATOM 2336 O O . VAL A 1 303 ? -30.997 -13.739 14.519 1.00 83.06 303 VAL A O 1
ATOM 2339 N N . PHE A 1 304 ? -28.907 -14.500 14.160 1.00 78.75 304 PHE A N 1
ATOM 2340 C CA . PHE A 1 304 ? -28.857 -14.166 12.739 1.00 78.75 304 PHE A CA 1
ATOM 2341 C C . PHE A 1 304 ? -27.891 -15.078 11.983 1.00 78.75 304 PHE A C 1
ATOM 2343 O O . PHE A 1 304 ? -27.045 -15.728 12.593 1.00 78.75 304 PHE A O 1
ATOM 2350 N N . SER A 1 305 ? -27.990 -15.124 10.659 1.00 78.19 305 SER A N 1
ATOM 2351 C CA . SER A 1 305 ? -27.050 -15.858 9.803 1.00 78.19 305 SER A CA 1
ATOM 2352 C C . SER A 1 305 ? -26.523 -14.997 8.667 1.00 78.19 305 SER A C 1
ATOM 2354 O O . SER A 1 305 ? -27.251 -14.141 8.187 1.00 78.19 305 SER A O 1
ATOM 2356 N N . ASP A 1 306 ? -25.304 -15.249 8.195 1.00 70.12 306 ASP A N 1
ATOM 2357 C CA . ASP A 1 306 ? -24.720 -14.572 7.019 1.00 70.12 306 ASP A CA 1
ATOM 2358 C C . ASP A 1 306 ? -24.929 -15.335 5.698 1.00 70.12 306 ASP A C 1
ATOM 2360 O O . ASP A 1 306 ? -24.439 -14.919 4.649 1.00 70.12 306 ASP A O 1
ATOM 2364 N N . GLY A 1 307 ? -25.682 -16.438 5.747 1.00 75.88 307 GLY A N 1
ATOM 2365 C CA . GLY A 1 307 ? -25.919 -17.353 4.629 1.00 75.88 307 GLY A CA 1
ATOM 2366 C C . GLY A 1 307 ? -25.051 -18.612 4.678 1.00 75.88 307 GLY A C 1
ATOM 2367 O O . GLY A 1 307 ? -25.438 -19.629 4.108 1.00 75.88 307 GLY A O 1
ATOM 2368 N N . GLU A 1 308 ? -23.945 -18.589 5.427 1.00 80.56 308 GLU A N 1
ATOM 2369 C CA . GLU A 1 308 ? -23.072 -19.752 5.641 1.00 80.56 308 GLU A CA 1
ATOM 2370 C C . GLU A 1 308 ? -23.098 -20.216 7.101 1.00 80.56 308 GLU A C 1
ATOM 2372 O O . GLU A 1 308 ? -23.174 -21.411 7.397 1.00 80.56 308 GLU A O 1
ATOM 2377 N N . LYS A 1 309 ? -23.065 -19.259 8.030 1.00 81.31 309 LYS A N 1
ATOM 2378 C CA . LYS A 1 309 ? -22.953 -19.469 9.472 1.00 81.31 309 LYS A CA 1
ATOM 2379 C C . LYS A 1 309 ? -24.140 -18.852 10.190 1.00 81.31 309 LYS A C 1
ATOM 2381 O O . LYS A 1 309 ? -24.714 -17.865 9.738 1.00 81.31 309 LYS A O 1
ATOM 2386 N N . THR A 1 310 ? -24.466 -19.411 11.350 1.00 82.81 310 THR A N 1
ATOM 2387 C CA . THR A 1 310 ? -25.459 -18.842 12.266 1.00 82.81 310 THR A CA 1
ATOM 2388 C C . THR A 1 310 ? -24.779 -18.364 13.540 1.00 82.81 310 THR A C 1
ATOM 2390 O O . THR A 1 310 ? -24.006 -19.096 14.164 1.00 82.81 310 THR A O 1
ATOM 2393 N N . PHE A 1 311 ? -25.098 -17.140 13.938 1.00 82.69 311 PHE A N 1
ATOM 2394 C CA . PHE A 1 311 ? -24.586 -16.446 15.107 1.00 82.69 311 PHE A CA 1
ATOM 2395 C C . PHE A 1 311 ? -25.703 -16.314 16.138 1.00 82.69 311 PHE A C 1
ATOM 2397 O O . PHE A 1 311 ? -26.773 -15.782 15.851 1.00 82.69 311 PHE A O 1
ATOM 2404 N N . ILE A 1 312 ? -25.454 -16.806 17.349 1.00 86.69 312 ILE A N 1
ATOM 2405 C CA . ILE A 1 312 ? -26.391 -16.765 18.475 1.00 86.69 312 ILE A CA 1
ATOM 2406 C C . ILE A 1 312 ? -25.739 -15.918 19.568 1.00 86.69 312 ILE A C 1
ATOM 2408 O O . ILE A 1 312 ? -24.793 -16.375 20.206 1.00 86.69 312 ILE A O 1
ATOM 2412 N N . LYS A 1 313 ? -26.214 -14.685 19.753 1.00 82.06 313 LYS A N 1
ATOM 2413 C CA . LYS A 1 313 ? -25.696 -13.693 20.704 1.00 82.06 313 LYS A CA 1
ATOM 2414 C C . LYS A 1 313 ? -26.427 -13.774 22.039 1.00 82.06 313 LYS A C 1
ATOM 2416 O O . LYS A 1 313 ? -27.652 -13.834 22.057 1.00 82.06 313 LYS A O 1
ATOM 2421 N N . PHE A 1 314 ? -25.694 -13.678 23.137 1.00 82.56 314 PHE A N 1
ATOM 2422 C CA . PHE A 1 314 ? -26.210 -13.609 24.503 1.00 82.56 314 PHE A CA 1
ATOM 2423 C C . PHE A 1 314 ? -25.878 -12.254 25.143 1.00 82.56 314 PHE A C 1
ATOM 2425 O O . PHE A 1 314 ? -24.900 -11.614 24.768 1.00 82.56 314 PHE A O 1
ATOM 2432 N N . ASP A 1 315 ? -26.646 -11.804 26.137 1.00 75.62 315 ASP A N 1
ATOM 2433 C CA . ASP A 1 315 ? -26.351 -10.532 26.830 1.00 75.62 315 ASP A CA 1
ATOM 2434 C C . ASP A 1 315 ? -25.164 -10.627 27.792 1.00 75.62 315 ASP A C 1
ATOM 2436 O O . ASP A 1 315 ? -24.515 -9.628 28.093 1.00 75.62 315 ASP A O 1
ATOM 2440 N N . LYS A 1 316 ? -24.856 -11.837 28.264 1.00 77.56 316 LYS A N 1
ATOM 2441 C CA . LYS A 1 316 ? -23.728 -12.115 29.155 1.00 77.56 316 LYS A CA 1
ATOM 2442 C C . LYS A 1 316 ? -22.781 -13.119 28.511 1.00 77.56 316 LYS A C 1
ATOM 2444 O O . LYS A 1 316 ? -23.194 -13.953 27.707 1.00 77.56 316 LYS A O 1
ATOM 2449 N N . MET A 1 317 ? -21.506 -13.044 28.888 1.00 61.44 317 MET A N 1
ATOM 2450 C CA . MET A 1 317 ? -20.490 -13.995 28.444 1.00 61.44 317 MET A CA 1
ATOM 2451 C C . MET A 1 317 ? -20.892 -15.421 28.835 1.00 61.44 317 MET A C 1
ATOM 2453 O O . MET A 1 317 ? -21.209 -15.697 29.995 1.00 61.44 317 MET A O 1
ATOM 2457 N N . VAL A 1 318 ? -20.855 -16.337 27.868 1.00 63.81 318 VAL A N 1
ATOM 2458 C CA . VAL A 1 318 ? -21.237 -17.731 28.090 1.00 63.81 318 VAL A CA 1
ATOM 2459 C C . VAL A 1 318 ? -19.984 -18.554 28.373 1.00 63.81 318 VAL A C 1
ATOM 2461 O O . VAL A 1 318 ? -19.332 -19.060 27.466 1.00 63.81 318 VAL A O 1
ATOM 2464 N N . ALA A 1 319 ? -19.636 -18.689 29.653 1.00 52.44 319 ALA A N 1
ATOM 2465 C CA . ALA A 1 319 ? -18.419 -19.389 30.076 1.00 52.44 319 ALA A CA 1
ATOM 2466 C C . ALA A 1 319 ? -18.463 -20.920 29.860 1.00 52.44 319 ALA A C 1
ATOM 2468 O O . ALA A 1 319 ? -17.426 -21.579 29.889 1.00 52.44 319 ALA A O 1
ATOM 2469 N N . ARG A 1 320 ? -19.651 -21.509 29.645 1.00 65.12 320 ARG A N 1
ATOM 2470 C CA . ARG A 1 320 ? -19.859 -22.966 29.553 1.00 65.12 320 ARG A CA 1
ATOM 2471 C C . ARG A 1 320 ? -20.420 -23.386 28.192 1.00 65.12 320 ARG A C 1
ATOM 2473 O O . ARG A 1 320 ? -21.318 -22.744 27.658 1.00 65.12 320 ARG A O 1
ATOM 2480 N N . LYS A 1 321 ? -19.933 -24.508 27.648 1.00 67.75 321 LYS A N 1
ATOM 2481 C CA . LYS A 1 321 ? -20.518 -25.143 26.455 1.00 67.75 321 LYS A CA 1
ATOM 2482 C C . LYS A 1 321 ? -21.754 -25.974 26.821 1.00 67.75 321 LYS A C 1
ATOM 2484 O O . LYS A 1 321 ? -21.718 -26.741 27.781 1.00 67.75 321 LYS A O 1
ATOM 2489 N N . TYR A 1 322 ? -22.802 -25.854 26.017 1.00 80.38 322 TYR A N 1
ATOM 2490 C CA . TYR A 1 322 ? -24.069 -26.568 26.126 1.00 80.38 322 TYR A CA 1
ATOM 2491 C C . TYR A 1 322 ? -24.296 -27.423 24.878 1.00 80.38 322 TYR A C 1
ATOM 2493 O O . TYR A 1 322 ? -23.950 -26.987 23.782 1.00 80.38 322 TYR A O 1
ATOM 2501 N N . PRO A 1 323 ? -24.893 -28.619 24.987 1.00 79.12 323 PRO A N 1
ATOM 2502 C CA . PRO A 1 323 ? -25.295 -29.384 23.815 1.00 79.12 323 PRO A CA 1
ATOM 2503 C C . PRO A 1 323 ? -26.227 -28.571 22.906 1.00 79.12 323 PRO A C 1
ATOM 2505 O O . PRO A 1 323 ? -27.309 -28.143 23.321 1.00 79.12 323 PRO A O 1
ATOM 2508 N N . LEU A 1 324 ? -25.798 -28.381 21.657 1.00 83.88 324 LEU A N 1
ATOM 2509 C CA . LEU A 1 324 ? -26.566 -27.728 20.605 1.00 83.88 324 LEU A CA 1
ATOM 2510 C C . LEU A 1 324 ? -27.024 -28.780 19.597 1.00 83.88 324 LEU A C 1
ATOM 2512 O O . LEU A 1 324 ? -26.210 -29.462 18.974 1.00 83.88 324 LEU A O 1
ATOM 2516 N N . PHE A 1 325 ? -28.332 -28.877 19.412 1.00 83.50 325 PHE A N 1
ATOM 2517 C CA . PHE A 1 325 ? -28.950 -29.714 18.394 1.00 83.50 325 PHE A CA 1
ATOM 2518 C C . PHE A 1 325 ? -29.516 -28.819 17.305 1.00 83.50 325 PHE A C 1
ATOM 2520 O O . PHE A 1 325 ? -30.253 -27.889 17.618 1.00 83.50 325 PHE A O 1
ATOM 2527 N N . ILE A 1 326 ? -29.228 -29.106 16.040 1.00 89.62 326 ILE A N 1
ATOM 2528 C CA . ILE A 1 326 ? -29.776 -28.360 14.904 1.00 89.62 326 ILE A CA 1
ATOM 2529 C C . ILE A 1 326 ? -30.563 -29.285 13.980 1.00 89.62 326 ILE A C 1
ATOM 2531 O O . ILE A 1 326 ? -30.282 -30.478 13.874 1.00 89.62 326 ILE A O 1
ATOM 2535 N N . LYS A 1 327 ? -31.545 -28.718 13.292 1.00 86.62 327 LYS A N 1
ATOM 2536 C CA . LYS A 1 327 ? -32.293 -29.327 12.201 1.00 86.62 327 LYS A CA 1
ATOM 2537 C C . LYS A 1 327 ? -32.065 -28.490 10.952 1.00 86.62 327 LYS A C 1
ATOM 2539 O O . LYS A 1 327 ? -32.503 -27.345 10.885 1.00 86.62 327 LYS A O 1
ATOM 2544 N N . GLU A 1 328 ? -31.369 -29.072 9.989 1.00 82.75 328 GLU A N 1
ATOM 2545 C CA . GLU A 1 328 ? -31.182 -28.500 8.656 1.00 82.75 328 GLU A CA 1
ATOM 2546 C C . GLU A 1 328 ? -32.435 -28.752 7.797 1.00 82.75 328 GLU A C 1
ATOM 2548 O O . GLU A 1 328 ? -33.139 -29.743 8.009 1.00 82.75 328 GLU A O 1
ATOM 2553 N N . LYS A 1 329 ? -32.692 -27.895 6.803 1.00 73.62 329 LYS A N 1
ATOM 2554 C CA . LYS A 1 329 ? -33.894 -27.933 5.945 1.00 73.62 329 LYS A CA 1
ATOM 2555 C C . LYS A 1 329 ? -34.136 -29.264 5.225 1.00 73.62 329 LYS A C 1
ATOM 2557 O O . LYS A 1 329 ? -35.273 -29.633 4.945 1.00 73.62 329 LYS A O 1
ATOM 2562 N N . SER A 1 330 ? -33.070 -30.012 4.947 1.00 70.06 330 SER A N 1
ATOM 2563 C CA . SER A 1 330 ? -33.100 -31.314 4.268 1.00 70.06 330 SER A CA 1
ATOM 2564 C C . SER A 1 330 ? -33.264 -32.517 5.210 1.00 70.06 330 SER A C 1
ATOM 2566 O O . SER A 1 330 ? -33.482 -33.633 4.741 1.00 70.06 330 SER A O 1
ATOM 2568 N N . SER A 1 331 ? -33.167 -32.324 6.531 1.00 74.56 331 SER A N 1
ATOM 2569 C CA . SER A 1 331 ? -33.168 -33.406 7.524 1.00 74.56 331 SER A CA 1
ATOM 2570 C C . SER A 1 331 ? -34.463 -33.416 8.328 1.00 74.56 331 SER A C 1
ATOM 2572 O O . SER A 1 331 ? -34.924 -32.377 8.795 1.00 74.56 331 SER A O 1
ATOM 2574 N N . LYS A 1 332 ? -35.051 -34.596 8.557 1.00 71.06 332 LYS A N 1
ATOM 2575 C CA . LYS A 1 332 ? -36.206 -34.731 9.463 1.00 71.06 332 LYS A CA 1
ATOM 2576 C C . LYS A 1 332 ? -35.792 -34.689 10.937 1.00 71.06 332 LYS A C 1
ATOM 2578 O O . LYS A 1 332 ? -36.541 -34.120 11.740 1.00 71.06 332 LYS A O 1
ATOM 2583 N N . ASP A 1 333 ? -34.590 -35.173 11.243 1.00 78.19 333 ASP A N 1
ATOM 2584 C CA . ASP A 1 333 ? -34.072 -35.338 12.602 1.00 78.19 333 ASP A CA 1
ATOM 2585 C C . ASP A 1 333 ? -33.158 -34.188 13.031 1.00 78.19 333 ASP A C 1
ATOM 2587 O O . ASP A 1 333 ? -32.473 -33.572 12.205 1.00 78.19 333 ASP A O 1
ATOM 2591 N N . MET A 1 334 ? -33.137 -33.922 14.341 1.00 79.62 334 MET A N 1
ATOM 2592 C CA . MET A 1 334 ? -32.183 -33.005 14.965 1.00 79.62 334 MET A CA 1
ATOM 2593 C C . MET A 1 334 ? -30.851 -33.714 15.209 1.00 79.62 334 MET A C 1
ATOM 2595 O O . MET A 1 334 ? -30.823 -34.805 15.775 1.00 79.62 334 MET A O 1
ATOM 2599 N N . LYS A 1 335 ? -29.742 -33.076 14.836 1.00 79.38 335 LYS A N 1
ATOM 2600 C CA . LYS A 1 335 ? -28.386 -33.600 15.030 1.00 79.38 335 LYS A CA 1
ATOM 2601 C C . LYS A 1 335 ? -27.618 -32.729 16.006 1.00 79.38 335 LYS A C 1
ATOM 2603 O O . LYS A 1 335 ? -27.661 -31.502 15.911 1.00 79.38 335 LYS A O 1
ATOM 2608 N N . ILE A 1 336 ? -26.888 -33.359 16.921 1.00 82.06 336 ILE A N 1
ATOM 2609 C CA . ILE A 1 336 ? -25.920 -32.645 17.752 1.00 82.06 336 ILE A CA 1
ATOM 2610 C C . ILE A 1 336 ? -24.845 -32.030 16.848 1.00 82.06 336 ILE A C 1
ATOM 2612 O O . ILE A 1 336 ? -24.382 -32.675 15.908 1.00 82.06 336 ILE A O 1
ATOM 2616 N N . THR A 1 337 ? -24.501 -30.766 17.078 1.00 79.69 337 THR A N 1
ATOM 2617 C CA . THR A 1 337 ? -23.569 -30.016 16.230 1.00 79.69 337 THR A CA 1
ATOM 2618 C C . THR A 1 337 ? -22.571 -29.246 17.074 1.00 79.69 337 THR A C 1
ATOM 2620 O O . THR A 1 337 ? -22.921 -28.609 18.067 1.00 79.69 337 THR A O 1
ATOM 2623 N N . ASN A 1 338 ? -21.311 -29.299 16.650 1.00 77.06 338 ASN A N 1
ATOM 2624 C CA . ASN A 1 338 ? -20.249 -28.510 17.249 1.00 77.06 338 ASN A CA 1
ATOM 2625 C C . ASN A 1 338 ? -20.366 -27.046 16.827 1.00 77.06 338 ASN A C 1
ATOM 2627 O O . ASN A 1 338 ? -20.693 -26.727 15.687 1.00 77.06 338 ASN A O 1
ATOM 2631 N N . TYR A 1 339 ? -20.045 -26.161 17.759 1.00 81.56 339 TYR A N 1
ATOM 2632 C CA . TYR A 1 339 ? -20.032 -24.723 17.549 1.00 81.56 339 TYR A CA 1
ATOM 2633 C C . TYR A 1 339 ? -18.828 -24.113 18.269 1.00 81.56 339 TYR A C 1
ATOM 2635 O O . TYR A 1 339 ? -18.240 -24.711 19.182 1.00 81.56 339 TYR A O 1
ATOM 2643 N N . LYS A 1 340 ? -18.450 -22.912 17.844 1.00 77.88 340 LYS A N 1
ATOM 2644 C CA . LYS A 1 340 ? -17.386 -22.127 18.472 1.00 77.88 340 LYS A CA 1
ATOM 2645 C C . LYS A 1 340 ? -18.013 -21.122 19.432 1.00 77.88 340 LYS A C 1
ATOM 2647 O O . LYS A 1 340 ? -19.035 -20.525 19.112 1.00 77.88 340 LYS A O 1
ATOM 2652 N N . VAL A 1 341 ? -17.409 -20.949 20.602 1.00 75.69 341 VAL A N 1
ATOM 2653 C CA . VAL A 1 341 ? -17.754 -19.859 21.524 1.00 75.69 341 VAL A CA 1
ATOM 2654 C C . VAL A 1 341 ? -16.750 -18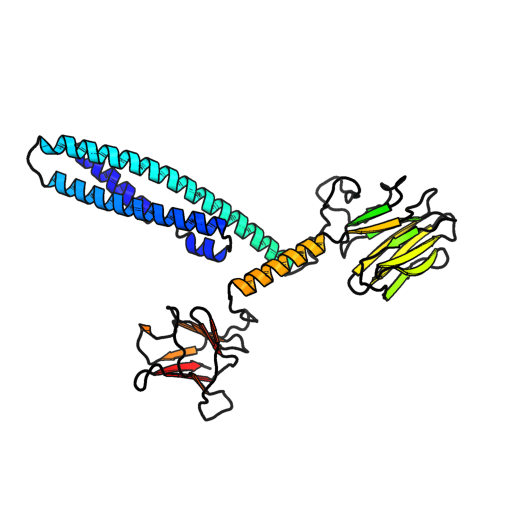.745 21.286 1.00 75.69 341 VAL A C 1
ATOM 2656 O O . VAL A 1 341 ? -15.548 -19.012 21.297 1.00 75.69 341 VAL A O 1
ATOM 2659 N N . LYS A 1 342 ? -17.235 -17.530 21.043 1.00 63.44 342 LYS A N 1
ATOM 2660 C CA . LYS A 1 342 ? -16.398 -16.334 20.915 1.00 63.44 342 LYS A CA 1
ATOM 2661 C C . LYS A 1 342 ? -17.154 -15.166 21.534 1.00 63.44 342 LYS A C 1
ATOM 2663 O O . LYS A 1 342 ? -18.292 -14.924 21.146 1.00 63.44 342 LYS A O 1
ATOM 2668 N N . ASP A 1 343 ? -16.559 -14.505 22.519 1.00 74.06 343 ASP A N 1
ATOM 2669 C CA . ASP A 1 343 ? -17.216 -13.484 23.343 1.00 74.06 343 ASP A CA 1
ATOM 2670 C C . ASP A 1 343 ? -18.551 -13.983 23.931 1.00 74.06 343 ASP A C 1
ATOM 2672 O O . ASP A 1 343 ? -18.604 -14.987 24.645 1.00 74.06 343 ASP A O 1
ATOM 2676 N N . ASN A 1 344 ? -19.649 -13.304 23.616 1.00 78.88 344 ASN A N 1
ATOM 2677 C CA . ASN A 1 344 ? -21.015 -13.675 23.961 1.00 78.88 344 ASN A CA 1
ATOM 2678 C C . ASN A 1 344 ? -21.762 -14.352 22.798 1.00 78.88 344 ASN A C 1
ATOM 2680 O O . ASN A 1 344 ? -22.990 -14.317 22.766 1.00 78.88 344 ASN A O 1
ATOM 2684 N N . TYR A 1 345 ? -21.050 -14.968 21.848 1.00 78.69 345 TYR A N 1
ATOM 2685 C CA . TYR A 1 345 ? -21.639 -15.661 20.702 1.00 78.69 345 TYR A CA 1
ATOM 2686 C C . TYR A 1 345 ? -21.385 -17.165 20.719 1.00 78.69 345 TYR A C 1
ATOM 2688 O O . TYR A 1 345 ? -20.270 -17.633 20.966 1.00 78.69 345 TYR A O 1
ATOM 2696 N N . PHE A 1 346 ? -22.407 -17.922 20.321 1.00 85.56 346 PHE A N 1
ATOM 2697 C CA . PHE A 1 346 ? -22.225 -19.243 19.728 1.00 85.56 346 PHE A CA 1
ATOM 2698 C C . PHE A 1 346 ? -22.238 -19.109 18.205 1.00 85.56 346 PHE A C 1
ATOM 2700 O O . PHE A 1 346 ? -23.180 -18.570 17.626 1.00 85.56 346 PHE A O 1
ATOM 2707 N N . ILE A 1 347 ? -21.183 -19.607 17.566 1.00 83.19 347 ILE A N 1
ATOM 2708 C CA . ILE A 1 347 ? -20.980 -19.562 16.119 1.00 83.19 347 ILE A CA 1
ATOM 2709 C C . ILE A 1 347 ? -21.104 -20.977 15.578 1.00 83.19 347 ILE A C 1
ATOM 2711 O O . ILE A 1 347 ? -20.260 -21.840 15.844 1.00 83.19 347 ILE A O 1
ATOM 2715 N N . VAL A 1 348 ? -22.161 -21.202 14.813 1.00 85.62 348 VAL A N 1
ATOM 2716 C CA . VAL A 1 348 ? -22.458 -22.472 14.158 1.00 85.62 348 VAL A CA 1
ATOM 2717 C C . VAL A 1 348 ? -22.045 -22.339 12.702 1.00 85.62 348 VAL A C 1
ATOM 2719 O O . VAL A 1 348 ? -22.524 -21.446 12.012 1.00 85.62 348 VAL A O 1
ATOM 2722 N N . GLU A 1 349 ? -21.184 -23.224 12.203 1.00 84.25 349 GLU A N 1
ATOM 2723 C CA . GLU A 1 349 ? -20.696 -23.181 10.810 1.00 84.25 349 GLU A CA 1
ATOM 2724 C C . GLU A 1 349 ? -21.727 -23.703 9.789 1.00 84.25 349 GLU A C 1
ATOM 2726 O O . GLU A 1 349 ? -21.367 -24.314 8.788 1.00 84.25 349 GLU A O 1
ATOM 2731 N N . LYS A 1 350 ? -23.019 -23.524 10.092 1.00 84.56 350 LYS A N 1
ATOM 2732 C CA . LYS A 1 350 ? -24.165 -23.947 9.285 1.00 84.56 350 LYS A CA 1
ATOM 2733 C C . LYS A 1 350 ? -25.371 -23.039 9.526 1.00 84.56 350 LYS A C 1
ATOM 2735 O O . LYS A 1 350 ? -25.558 -22.526 10.634 1.00 84.56 350 LYS A O 1
ATOM 2740 N N . VAL A 1 351 ? -26.238 -22.948 8.522 1.00 88.31 351 VAL A N 1
ATOM 2741 C CA . VAL A 1 351 ? -27.603 -22.406 8.621 1.00 88.31 351 VAL A CA 1
ATOM 2742 C C . VAL A 1 351 ? -28.585 -23.533 8.959 1.00 88.31 351 VAL A C 1
ATOM 2744 O O . VAL A 1 351 ? -28.446 -24.652 8.461 1.00 88.31 351 VAL A O 1
ATOM 2747 N N . PHE A 1 352 ? -29.567 -23.270 9.825 1.00 91.06 352 PHE A N 1
ATOM 2748 C CA . PHE A 1 352 ? -30.540 -24.272 10.276 1.00 91.06 352 PHE A CA 1
ATOM 2749 C C . PHE A 1 352 ? -31.967 -23.715 10.350 1.00 91.06 352 PHE A C 1
ATOM 2751 O O . PHE A 1 352 ? -32.175 -22.543 10.645 1.00 91.06 352 PHE A O 1
ATOM 2758 N N . ASP A 1 353 ? -32.963 -24.589 10.188 1.00 90.38 353 ASP A N 1
ATOM 2759 C CA . ASP A 1 353 ? -34.382 -24.230 10.324 1.00 90.38 353 ASP A CA 1
ATOM 2760 C C . ASP A 1 353 ? -34.809 -24.192 11.795 1.00 90.38 353 ASP A C 1
ATOM 2762 O O . ASP A 1 353 ? -35.679 -23.422 12.209 1.00 90.38 353 ASP A O 1
ATOM 2766 N N . ARG A 1 354 ? -34.222 -25.067 12.617 1.00 91.38 354 ARG A N 1
ATOM 2767 C CA . ARG A 1 354 ? -34.511 -25.137 14.051 1.00 91.38 354 ARG A CA 1
ATOM 2768 C C . ARG A 1 354 ? -33.278 -25.556 14.829 1.00 91.38 354 ARG A C 1
ATOM 2770 O O . ARG A 1 354 ? -32.592 -26.484 14.421 1.00 91.38 354 ARG A O 1
ATOM 2777 N N . ALA A 1 355 ? -33.051 -24.953 15.987 1.00 93.38 355 ALA A N 1
ATOM 2778 C CA . ALA A 1 355 ? -32.052 -25.403 16.942 1.00 93.38 355 ALA A CA 1
ATOM 2779 C C . ALA A 1 355 ? -32.621 -25.521 18.358 1.00 93.38 355 ALA A C 1
ATOM 2781 O O . ALA A 1 355 ? -33.603 -24.865 18.708 1.00 93.38 355 ALA A O 1
ATOM 2782 N N . GLN A 1 356 ? -31.998 -26.377 19.164 1.00 90.94 356 GLN A N 1
ATOM 2783 C CA . GLN A 1 356 ? -32.244 -26.515 20.592 1.00 90.94 356 GLN A CA 1
ATOM 2784 C C . GLN A 1 356 ? -30.921 -26.477 21.346 1.00 90.94 356 GLN A C 1
ATOM 2786 O O . GLN A 1 356 ? -30.040 -27.298 21.094 1.00 90.94 356 GLN A O 1
ATOM 2791 N N . ILE A 1 357 ? -30.813 -25.548 22.290 1.00 89.69 357 ILE A N 1
ATOM 2792 C CA . ILE A 1 357 ? -29.726 -25.488 23.266 1.00 89.69 357 ILE A CA 1
ATOM 2793 C C . ILE A 1 357 ? -30.268 -26.087 24.558 1.00 89.69 357 ILE A C 1
ATOM 2795 O O . ILE A 1 357 ? -31.284 -25.615 25.074 1.00 89.69 357 ILE A O 1
ATOM 2799 N N . ARG A 1 358 ? -29.617 -27.135 25.066 1.00 83.81 358 ARG A N 1
ATOM 2800 C CA . ARG A 1 358 ? -30.002 -27.779 26.330 1.00 83.81 358 ARG A CA 1
ATOM 2801 C C . ARG A 1 358 ? -29.083 -27.300 27.446 1.00 83.81 358 ARG A C 1
ATOM 2803 O O . ARG A 1 358 ? -27.905 -27.653 27.453 1.00 83.81 358 ARG A O 1
ATOM 2810 N N . LEU A 1 359 ? -29.612 -26.486 28.358 1.00 80.50 359 LEU A N 1
ATOM 2811 C CA . LEU A 1 359 ? -28.868 -26.001 29.525 1.00 80.50 359 LEU A CA 1
ATOM 2812 C C . LEU A 1 359 ? -28.907 -27.031 30.660 1.00 80.50 359 LEU A C 1
ATOM 2814 O O . LEU A 1 359 ? -27.897 -27.259 31.326 1.00 80.50 359 LEU A O 1
ATOM 2818 N N . SER A 1 360 ? -30.055 -27.692 30.819 1.00 77.75 360 SER A N 1
ATOM 2819 C CA . SER A 1 360 ? -30.309 -28.808 31.735 1.00 77.75 360 SER A CA 1
ATOM 2820 C C . SER A 1 360 ? -31.405 -29.721 31.158 1.00 77.75 360 SER A C 1
ATOM 2822 O O . SER A 1 360 ? -31.922 -29.459 30.069 1.00 77.75 360 SER A O 1
ATOM 2824 N N . ASP A 1 361 ? -31.783 -30.784 31.873 1.00 72.25 361 ASP A N 1
ATOM 2825 C CA . ASP A 1 361 ? -32.856 -31.695 31.441 1.00 72.25 361 ASP A CA 1
ATOM 2826 C C . ASP A 1 361 ? -34.240 -31.021 31.390 1.00 72.25 361 ASP A C 1
ATOM 2828 O O . ASP A 1 361 ? -35.114 -31.464 30.643 1.00 72.25 361 ASP A O 1
ATOM 2832 N N . SER A 1 362 ? -34.439 -29.933 32.142 1.00 73.62 362 SER A N 1
ATOM 2833 C CA . SER A 1 362 ? -35.691 -29.166 32.190 1.00 73.62 362 SER A CA 1
ATOM 2834 C C . SER A 1 362 ? -35.617 -27.809 31.481 1.00 73.62 362 SER A C 1
ATOM 2836 O O . SER A 1 362 ? -36.660 -27.230 31.175 1.00 73.62 362 SER A O 1
ATOM 2838 N N . GLU A 1 363 ? -34.417 -27.302 31.173 1.00 81.06 363 GLU A N 1
ATOM 2839 C CA . GLU A 1 363 ? -34.227 -25.993 30.546 1.00 81.06 363 GLU A CA 1
ATOM 2840 C C . GLU A 1 363 ? -33.705 -26.116 29.107 1.00 81.06 363 GLU A C 1
ATOM 2842 O O . GLU A 1 363 ? -32.523 -26.371 28.847 1.00 81.06 363 GLU A O 1
ATOM 2847 N N . ILE A 1 364 ? -34.615 -25.902 28.150 1.00 85.56 364 ILE A N 1
ATOM 2848 C CA . ILE A 1 364 ? -34.332 -25.977 26.714 1.00 85.56 364 ILE A CA 1
ATOM 2849 C C . ILE A 1 364 ? -34.719 -24.664 26.037 1.00 85.56 364 ILE A C 1
ATOM 2851 O O . ILE A 1 364 ? -35.881 -24.250 26.063 1.00 85.56 364 ILE A O 1
ATOM 2855 N N . ILE A 1 365 ? -33.754 -24.053 25.354 1.00 90.50 365 ILE A N 1
ATOM 2856 C CA . ILE A 1 365 ? -33.977 -22.904 24.475 1.00 90.50 365 ILE A CA 1
ATOM 2857 C C . ILE A 1 365 ? -34.160 -23.424 23.056 1.00 90.50 365 ILE A C 1
ATOM 2859 O O . ILE A 1 365 ? -33.300 -24.125 22.529 1.00 90.50 365 ILE A O 1
ATOM 2863 N N . THR A 1 366 ? -35.274 -23.071 22.422 1.00 91.50 366 THR A N 1
ATOM 2864 C CA . THR A 1 366 ? -35.578 -23.397 21.028 1.00 91.50 366 THR A CA 1
ATOM 2865 C C . THR A 1 366 ? -35.463 -22.154 20.157 1.00 91.50 366 THR A C 1
ATOM 2867 O O . THR A 1 366 ? -36.131 -21.150 20.400 1.00 91.50 366 THR A O 1
ATOM 2870 N N . ILE A 1 367 ? -34.678 -22.262 19.090 1.00 92.62 367 ILE A N 1
ATOM 2871 C CA . ILE A 1 367 ? -34.515 -21.249 18.049 1.00 92.62 367 ILE A CA 1
ATOM 2872 C C . ILE A 1 367 ? -35.178 -21.786 16.782 1.00 92.62 367 ILE A C 1
ATOM 2874 O O . ILE A 1 367 ? -34.932 -22.931 16.404 1.00 92.62 367 ILE A O 1
ATOM 2878 N N . LYS A 1 368 ? -36.026 -20.996 16.128 1.00 91.69 368 LYS A N 1
ATOM 2879 C CA . LYS A 1 368 ? -36.709 -21.387 14.890 1.00 91.69 368 LYS A CA 1
ATOM 2880 C C . LYS A 1 368 ? -36.568 -20.299 13.835 1.00 91.69 368 LYS A C 1
ATOM 2882 O O . LYS A 1 368 ? -36.909 -19.149 14.097 1.00 91.69 368 LYS A O 1
ATOM 2887 N N . HIS A 1 369 ? -36.117 -20.673 12.648 1.00 90.25 369 HIS A N 1
ATOM 2888 C CA . HIS A 1 369 ? -36.139 -19.812 11.476 1.00 90.25 369 HIS A CA 1
ATOM 2889 C C . HIS A 1 369 ? -37.584 -19.633 10.991 1.00 90.25 369 HIS A C 1
ATOM 2891 O O . HIS A 1 369 ? -38.377 -20.575 10.980 1.00 90.25 369 HIS A O 1
ATOM 2897 N N . SER A 1 370 ? -37.970 -18.396 10.697 1.00 75.25 370 SER A N 1
ATOM 2898 C CA . SER A 1 370 ? -39.359 -17.999 10.438 1.00 75.25 370 SER A CA 1
ATOM 2899 C C . SER A 1 370 ? -39.732 -18.017 8.953 1.00 75.25 370 SER A C 1
ATOM 2901 O O . SER A 1 370 ? -40.750 -17.420 8.603 1.00 75.25 370 SER A O 1
ATOM 2903 N N . LYS A 1 371 ? -38.945 -18.684 8.101 1.00 57.91 371 LYS A N 1
ATOM 2904 C CA . LYS A 1 371 ? -39.131 -18.716 6.646 1.00 57.91 371 LYS A CA 1
ATOM 2905 C C . LYS A 1 371 ? -39.482 -20.099 6.110 1.00 57.91 371 LYS A C 1
ATOM 2907 O O . LYS A 1 371 ? -39.044 -21.106 6.707 1.00 57.91 371 LYS A O 1
#

Foldseek 3Di:
DVLVVLVVLLVVVLVVLVPPPPCQVLVVVLPDVVLNVLVVVLVVLSVVLNVLSVVLVVLSVVLVVDPDDPVNPVSVVVSVVSSVVSVVSVVVSVVSVVVSVVVSVVSVVVVVVLVVCVVPVQPPDDDDDPDDPAFQQQDDPDDDGHLEGEQPVCVVPQEHEYADDQRHEYEFEAEAPAKAKEWEDAQKDWPDKDKPDPPQKDWDWDADNRIIMIIIHGPDQFDWIWMWIDIPPGIYTYIYTYDPDGHRYYYYDHVVVVVSVVVVVVVVVCCVVVQDDDLVDPVQKAQQKDKDFFDPQPAFPGWIHSQFKIKGFHPAFDPDDFFKWFAAPPDPDTDTADFDRTGRITIGRGDGQKMWTDPDPRTIMIMGRND

Sequence (371 aa):
MKNNKLKKIICGALLCSTFAVPYMGSVEAAKAPDVKAEAQQTEKSQQEMQDKLTALEGKLKAVEADKTGETNTAAIKEITEELKELHKQMESSAVAQSRIMEALDDVQYKNKEMEKFMEDPSDGYYGTAATEKYLVYPGGNGSTPSYTQDAINAQGNSTMIFAYAPNQLYKIYCRRGYLTDLAFHKGENIKFVGGGDTVGWTVTTSNVDGVPHLYIKPVVETSTTNLIVTTEKHSYQLILNTSDWYNPMVTWTYEAENLANGLLAKAKEDRLTTGQVATTNIASLDFSYRVSGGESSSRPSMVFSDGEKTFIKFDKMVARKYPLFIKEKSSKDMKITNYKVKDNYFIVEKVFDRAQIRLSDSEIITIKHSK

InterPro domains:
  IPR010258 Conjugal transfer TrbG/VirB9/CagX [PF03524] (160-367)
  IPR038161 VirB9/CagX/TrbG, C-terminal domain superfamily [G3DSA:2.60.40.2500] (272-371)

Organism: NCBI:txid2593411

Radius of gyration: 34.44 Å; chains: 1; bounding box: 66×69×101 Å